Protein AF-0000000079028140 (afdb_homodimer)

Solvent-accessible surface area (backbone atoms only — not comparable to full-atom values): 18174 Å² total; per-residue (Å²): 121,86,80,76,70,78,74,80,32,56,46,72,37,70,46,43,33,43,86,66,47,82,39,59,42,49,81,50,64,65,22,35,33,40,40,28,38,33,39,80,65,40,94,58,27,65,63,41,54,56,33,44,45,53,53,40,72,74,32,41,89,65,40,36,48,50,45,34,29,33,31,39,85,51,88,56,21,30,79,61,51,45,65,54,48,49,49,48,44,38,67,75,64,59,50,83,59,56,58,30,32,68,42,43,65,55,75,93,70,28,37,68,67,40,60,57,55,35,16,40,62,81,58,69,59,62,55,73,75,88,52,62,43,29,37,33,37,24,34,42,79,32,36,49,58,35,62,43,44,43,72,52,57,53,67,37,45,47,54,57,51,29,59,70,61,72,53,137,123,84,79,77,70,78,74,81,33,57,45,70,38,71,45,41,33,45,86,64,46,82,39,59,42,48,80,50,64,65,22,36,35,39,39,28,39,34,39,79,66,40,94,59,28,63,62,41,55,54,34,45,43,52,52,43,70,72,32,41,90,65,40,36,48,49,45,34,29,34,32,40,85,53,87,56,22,31,78,63,52,43,67,54,47,50,49,49,43,39,68,75,65,59,51,84,58,57,58,31,32,70,44,42,62,54,74,93,70,27,36,69,66,40,60,57,56,36,17,38,60,80,59,72,42,74,60,73,75,84,50,61,42,29,37,33,37,26,35,43,82,32,38,50,56,34,60,42,45,44,72,52,58,52,65,36,44,46,54,58,51,29,58,70,62,71,52,136

Radius of gyration: 20.73 Å; Cα contacts (8 Å, |Δi|>4): 674; chains: 2; bounding box: 50×57×50 Å

Nearest PDB structures (foldseek):
  2p5q-assembly2_D  TM=9.890E-01  e=6.174E-31  Populus trichocarpa x Populus deltoides
  2wgr-assembly1_A  TM=9.677E-01  e=1.488E-23  Schistosoma mansoni
  2v1m-assembly1_A  TM=9.567E-01  e=3.491E-23  Schistosoma mansoni
  2vup-assembly1_A  TM=9.399E-01  e=3.981E-23  Trypanosoma brucei
  2p31-assembly2_B  TM=9.767E-01  e=3.687E-21  Homo sapiens

InterPro domains:
  IPR000889 Glutathione peroxidase [PF00255] (10-118)
  IPR000889 Glutathione peroxidase [PIRSF000303] (5-165)
  IPR000889 Glutathione peroxidase [PR01011] (28-45)
  IPR000889 Glutathione peroxidase [PR01011] (64-80)
  IPR000889 Glutathione peroxidase [PR01011] (129-138)
  IPR000889 Glutathione peroxidase [PS51355] (1-168)
  IPR000889 Glutathione peroxidase [PTHR11592] (6-165)
  IPR000889 Glutathione peroxidase [cd00340] (9-158)
  IPR013766 Thioredoxin domain [PS51352] (4-166)
  IPR029759 Glutathione peroxidase active site [PS00460] (30-45)
  IPR029760 Glutathione peroxidase conserved site [PS00763] (67-74)
  IPR036249 Thioredoxin-like superfamily [SSF52833] (9-165)

Secondary structure (DSSP, 8-state):
--------SGGG-EEEBTTS-EEEGGGGTTSEEEEEEE-SSSTTHHHHHHHHHHHHHHHGGGTEEEEEEE--TTTT---S-HHHHHHHHHHHH---SPBB-----SSTT--HHHHHHTTTTTT---PPP-STT-EEEE-TTS-EEEEE-TTS-GGGGHHHHHHHHT--/--------SGGG-EEEBTTS-EEEGGGGTTSEEEEEEE-SSSTTHHHHHHHHHHHHHHHGGGTEEEEEEE--TTTT---S-HHHHHHHHHHHH---SPBB-----SSTT--HHHHHHTTTTTT---PPP-STT-EEEE-TTS-EEEEE-TTS-GGGGHHHHHHHHT--

pLDDT: mean 95.39, std 9.55, range [25.64, 98.94]

Organism: Rubus argutus (NCBI:txid59490)

Sequence (336 aa):
MATTEAPKTIYDFTVKDAKGNDVDLSVYKGKVLLIVNVASKCGLTNSNYTELNQLYEKYKDQGFEILAFPCNQFGAQEPGSNEEIEEFVCTRFKSEFPIFDKIEVNGDNSAPLYKFLKLGKWGFFGDDIQWNFSKFLVDKDGKVADRYYPTTAALSLEHGIKTLLGVSMATTEAPKTIYDFTVKDAKGNDVDLSVYKGKVLLIVNVASKCGLTNSNYTELNQLYEKYKDQGFEILAFPCNQFGAQEPGSNEEIEEFVCTRFKSEFPIFDKIEVNGDNSAPLYKFLKLGKWGFFGDDIQWNFSKFLVDKDGKVADRYYPTTAALSLEHGIKTLLGVS

Foldseek 3Di:
DPPLPDDDFLQSDWFAFLVGDIDRCCVLAQAKEKEFAAFLQDPCHPQQLQQVQVLCVVCVVLRYAYEYEYECPAPNRHVDRSVVVVCSSCVVRVRDGTYGHHAHLDDPRHDPSSCQCCCAQVRNNSDGQDHGTWIFIAANRRGTPGTDHNPDGPNVCVVVNCVRSVHD/DPPLPPDPFLQSDWFAFLVGDIDRCCVLAQAKEKEFAAFLQDPCHPQQLQQVQVLCVVCVVLRYAYEYEYECPAPNRHVDRSVVVVCSSCVVRVRDGTYGGHAHLDDPRHDPSSCQCCCAQVRNNRDGQDHGTWIFIAANRRGTPGTDHNPDGPNVCVVVNCVRSVHD

Structure (mmCIF, N/CA/C/O backbone):
data_AF-0000000079028140-model_v1
#
loop_
_entity.id
_entity.type
_entity.pdbx_description
1 polymer 'Glutathione peroxidase'
#
loop_
_atom_site.group_PDB
_atom_site.id
_atom_site.type_symbol
_atom_site.label_atom_id
_atom_site.label_alt_id
_atom_site.label_comp_id
_atom_site.label_asym_id
_atom_site.label_entity_id
_atom_site.label_seq_id
_atom_site.pdbx_PDB_ins_code
_atom_site.Cartn_x
_atom_site.Cartn_y
_atom_site.Cartn_z
_atom_site.occupancy
_atom_site.B_iso_or_equiv
_atom_site.auth_seq_id
_atom_site.auth_comp_id
_atom_site.auth_asym_id
_atom_site.auth_atom_id
_atom_site.pdbx_PDB_model_num
ATOM 1 N N . MET A 1 1 ? 25.594 31.016 -7.02 1 31.83 1 MET A N 1
ATOM 2 C CA . MET 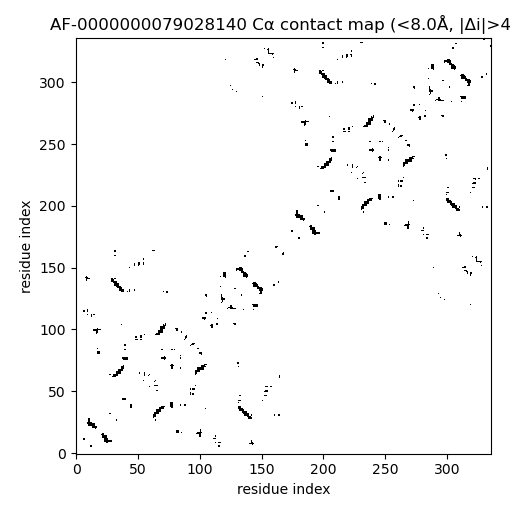A 1 1 ? 24.172 30.719 -7.184 1 31.83 1 MET A CA 1
ATOM 3 C C . MET A 1 1 ? 23.797 29.422 -6.48 1 31.83 1 MET A C 1
ATOM 5 O O . MET A 1 1 ? 24.516 28.422 -6.613 1 31.83 1 MET A O 1
ATOM 9 N N . ALA A 1 2 ? 23.266 29.375 -5.297 1 41.19 2 ALA A N 1
ATOM 10 C CA . ALA A 1 2 ? 23.469 28.234 -4.406 1 41.19 2 ALA A CA 1
ATOM 11 C C . ALA A 1 2 ? 23.172 26.922 -5.121 1 41.19 2 ALA A C 1
ATOM 13 O O . ALA A 1 2 ? 22.078 26.734 -5.676 1 41.19 2 ALA A O 1
ATOM 14 N N . THR A 1 3 ? 23.75 26.172 -5.793 1 44.22 3 THR A N 1
ATOM 15 C CA . THR A 1 3 ? 23.641 25.031 -6.715 1 44.22 3 THR A CA 1
ATOM 16 C C . THR A 1 3 ? 22.734 23.953 -6.137 1 44.22 3 THR A C 1
ATOM 18 O O . THR A 1 3 ? 23.125 23.234 -5.215 1 44.22 3 THR A O 1
ATOM 21 N N . THR A 1 4 ? 21.391 24.172 -5.715 1 50.34 4 THR A N 1
ATOM 22 C CA . THR A 1 4 ? 20.5 23.484 -4.797 1 50.34 4 THR A CA 1
ATOM 23 C C . THR A 1 4 ? 20.375 22.016 -5.18 1 50.34 4 THR A C 1
ATOM 25 O O . THR A 1 4 ? 19.891 21.688 -6.262 1 50.34 4 THR A O 1
ATOM 28 N N . GLU A 1 5 ? 21.312 21.219 -4.75 1 66.69 5 GLU A N 1
ATOM 29 C C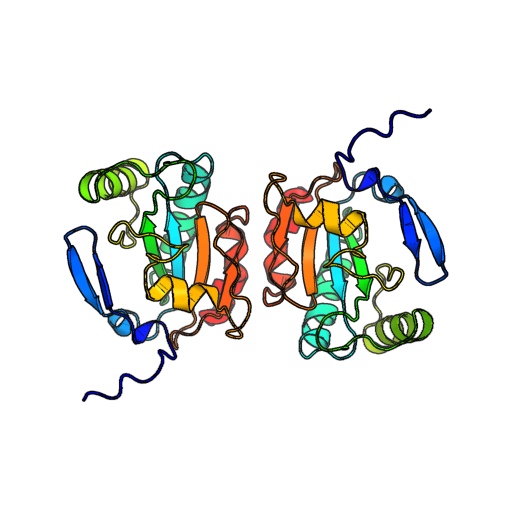A . GLU A 1 5 ? 21.359 19.781 -4.977 1 66.69 5 GLU A CA 1
ATOM 30 C C . GLU A 1 5 ? 19.984 19.141 -4.816 1 66.69 5 GLU A C 1
ATOM 32 O O . GLU A 1 5 ? 19.172 19.625 -4.023 1 66.69 5 GLU A O 1
ATOM 37 N N . ALA A 1 6 ? 19.562 18.266 -5.758 1 82.88 6 ALA A N 1
ATOM 38 C CA . ALA A 1 6 ? 18.297 17.531 -5.73 1 82.88 6 ALA A CA 1
ATOM 39 C C . ALA A 1 6 ? 18.078 16.875 -4.367 1 82.88 6 ALA A C 1
ATOM 41 O O . ALA A 1 6 ? 19.016 16.328 -3.775 1 82.88 6 ALA A O 1
ATOM 42 N N . PRO A 1 7 ? 16.969 17.234 -3.734 1 89.62 7 PRO A N 1
ATOM 43 C CA . PRO A 1 7 ? 16.688 16.609 -2.438 1 89.62 7 PRO A CA 1
ATOM 44 C C . PRO A 1 7 ? 16.953 15.109 -2.422 1 89.62 7 PRO A C 1
ATOM 46 O O . PRO A 1 7 ? 16.688 14.422 -3.414 1 89.62 7 PRO A O 1
ATOM 49 N N . LYS A 1 8 ? 17.641 14.664 -1.36 1 93.06 8 LYS A N 1
ATOM 50 C CA . LYS A 1 8 ? 17.938 13.242 -1.229 1 93.06 8 LYS A CA 1
ATOM 51 C C . LYS A 1 8 ? 17.094 12.594 -0.137 1 93.06 8 LYS A C 1
ATOM 53 O O . LYS A 1 8 ? 16.891 11.383 -0.139 1 93.06 8 LYS A O 1
ATOM 58 N N . THR A 1 9 ? 16.703 13.398 0.802 1 97.62 9 THR A N 1
ATOM 59 C CA . THR A 1 9 ? 15.867 12.93 1.905 1 97.62 9 THR A CA 1
ATOM 60 C C . THR A 1 9 ? 14.781 13.953 2.242 1 97.62 9 THR A C 1
ATOM 62 O O . THR A 1 9 ? 14.828 15.094 1.766 1 97.62 9 THR A O 1
ATOM 65 N N . ILE A 1 10 ? 13.82 13.586 3.086 1 98.25 10 ILE A N 1
ATOM 66 C CA . ILE A 1 10 ? 12.766 14.523 3.477 1 98.25 10 ILE A CA 1
ATOM 67 C C . ILE A 1 10 ? 13.367 15.648 4.316 1 98.25 10 ILE A C 1
ATOM 69 O O . ILE A 1 10 ? 12.75 16.703 4.469 1 98.25 10 ILE A O 1
ATOM 73 N N . TYR A 1 11 ? 14.555 15.469 4.82 1 98.19 11 TYR A N 1
ATOM 74 C CA . TYR A 1 11 ? 15.172 16.469 5.691 1 98.19 11 TYR A CA 1
ATOM 75 C C . TYR A 1 11 ? 15.672 17.656 4.883 1 98.19 11 TYR A C 1
ATOM 77 O O . TYR A 1 11 ? 16.047 18.688 5.453 1 98.19 11 TYR A O 1
ATOM 85 N N . ASP A 1 12 ? 15.656 17.547 3.611 1 98.12 12 ASP A N 1
ATOM 86 C CA . ASP A 1 12 ? 16.062 18.625 2.723 1 98.12 12 ASP A CA 1
ATOM 87 C C . ASP A 1 12 ? 14.906 19.594 2.484 1 98.12 12 ASP A C 1
ATOM 89 O O . ASP A 1 12 ? 15.055 20.578 1.752 1 98.12 12 ASP A O 1
ATOM 93 N N . PHE A 1 13 ? 13.773 19.375 3.166 1 98.69 13 PHE A N 1
ATOM 94 C CA . PHE A 1 13 ? 12.594 20.188 2.887 1 98.69 13 PHE A CA 1
ATOM 95 C C . PHE A 1 13 ? 12.203 21.016 4.102 1 98.69 13 PHE A C 1
ATOM 97 O O . PHE A 1 13 ? 12.406 20.594 5.242 1 98.69 13 PHE A O 1
ATOM 104 N N . THR A 1 14 ? 11.734 22.172 3.811 1 98.62 14 THR A N 1
ATOM 105 C CA . THR A 1 14 ? 11.031 23.016 4.766 1 98.62 14 THR A CA 1
ATOM 106 C C . THR A 1 14 ? 9.555 23.125 4.418 1 98.62 14 THR A C 1
ATOM 108 O O . THR A 1 14 ? 9.195 23.297 3.252 1 98.62 14 THR A O 1
ATOM 111 N N . VAL A 1 15 ? 8.703 22.922 5.457 1 98.75 15 VAL A N 1
ATOM 112 C CA . VAL A 1 15 ? 7.258 23.016 5.27 1 98.75 15 VAL A CA 1
ATOM 113 C C . VAL A 1 15 ? 6.684 24.078 6.207 1 98.75 15 VAL A C 1
ATOM 115 O O . VAL A 1 15 ? 7.41 24.656 7.012 1 98.75 15 VAL A O 1
ATOM 118 N N . LYS A 1 16 ? 5.441 24.406 6.008 1 98.75 16 LYS A N 1
ATOM 119 C CA . LYS A 1 16 ? 4.77 25.344 6.906 1 98.75 16 LYS A CA 1
ATOM 120 C C . LYS A 1 16 ? 3.863 24.609 7.891 1 98.75 16 LYS A C 1
ATOM 122 O O . LYS A 1 16 ? 3.168 23.656 7.516 1 98.75 16 LYS A O 1
ATOM 127 N N . ASP A 1 17 ? 3.934 25 9.148 1 98.12 17 ASP A N 1
ATOM 128 C CA . ASP A 1 17 ? 2.953 24.469 10.094 1 98.12 17 ASP A CA 1
ATOM 129 C C . ASP A 1 17 ? 1.593 25.141 9.906 1 98.12 17 ASP A C 1
ATOM 131 O O . ASP A 1 17 ? 1.411 25.938 8.984 1 98.12 17 ASP A O 1
ATOM 135 N N . ALA A 1 18 ? 0.613 24.766 10.727 1 96.88 18 ALA A N 1
ATOM 136 C CA . ALA A 1 18 ? -0.761 25.234 10.562 1 96.88 18 ALA A CA 1
ATOM 137 C C . ALA A 1 18 ? -0.859 26.734 10.805 1 96.88 18 ALA A C 1
ATOM 139 O O . ALA A 1 18 ? -1.854 27.375 10.438 1 96.88 18 ALA A O 1
ATOM 140 N N . LYS A 1 19 ? 0.108 27.328 11.414 1 96.81 19 LYS A N 1
ATOM 141 C CA . LYS A 1 19 ? 0.111 28.766 11.703 1 96.81 19 LYS A CA 1
ATOM 142 C C . LYS A 1 19 ? 0.904 29.531 10.656 1 96.81 19 LYS A C 1
ATOM 144 O O . LYS A 1 19 ? 1.039 30.766 10.742 1 96.81 19 LYS A O 1
ATOM 149 N N . GLY A 1 20 ? 1.524 28.828 9.727 1 97.25 20 GLY A N 1
ATOM 150 C CA . GLY A 1 20 ? 2.248 29.469 8.641 1 97.25 20 GLY A CA 1
ATOM 151 C C . GLY A 1 20 ? 3.73 29.625 8.922 1 97.25 20 GLY A C 1
ATOM 152 O O . GLY A 1 20 ? 4.457 30.234 8.133 1 97.25 20 GLY A O 1
ATOM 153 N N . ASN A 1 21 ? 4.188 29.062 10.031 1 98.25 21 ASN A N 1
ATOM 154 C CA . ASN A 1 21 ? 5.609 29.125 10.344 1 98.25 21 ASN A CA 1
ATOM 155 C C . ASN A 1 21 ? 6.398 28.047 9.594 1 98.25 21 ASN A C 1
ATOM 157 O O . ASN A 1 21 ? 5.906 26.938 9.391 1 98.25 21 ASN A O 1
ATOM 161 N N . ASP A 1 22 ? 7.656 28.391 9.227 1 98.62 22 ASP A N 1
ATOM 162 C CA . ASP A 1 22 ? 8.539 27.422 8.586 1 98.62 22 ASP A CA 1
ATOM 163 C C . ASP A 1 22 ? 8.984 26.344 9.57 1 98.62 22 ASP A C 1
ATOM 165 O O . ASP A 1 22 ? 9.32 26.641 10.719 1 98.62 22 ASP A O 1
ATOM 169 N N . VAL A 1 23 ? 8.852 25.172 9.18 1 98.62 23 VAL A N 1
ATOM 170 C CA . VAL A 1 23 ? 9.367 24.031 9.922 1 98.62 23 VAL A CA 1
ATOM 171 C C . VAL A 1 23 ? 10.352 23.25 9.055 1 98.62 23 VAL A C 1
ATOM 173 O O . VAL A 1 23 ? 9.969 22.672 8.031 1 98.62 23 VAL A O 1
ATOM 176 N N . ASP A 1 24 ? 11.617 23.281 9.422 1 98.69 24 ASP A N 1
ATOM 177 C CA . ASP A 1 24 ? 12.617 22.422 8.797 1 98.69 24 ASP A CA 1
ATOM 178 C C . ASP A 1 24 ? 12.422 20.969 9.188 1 98.69 24 ASP A C 1
ATOM 180 O O . ASP A 1 24 ? 12.477 20.625 10.375 1 98.69 24 ASP A O 1
ATOM 184 N N . LEU A 1 25 ? 12.281 20.078 8.219 1 98.75 25 LEU A N 1
ATOM 185 C CA . LEU A 1 25 ? 11.961 18.688 8.547 1 98.75 25 LEU A CA 1
ATOM 186 C C . LEU A 1 25 ? 13.164 17.984 9.156 1 98.75 25 LEU A C 1
ATOM 188 O O . LEU A 1 25 ? 13.023 16.891 9.719 1 98.75 25 LEU A O 1
ATOM 192 N N . SER A 1 26 ? 14.32 18.594 9.102 1 98.44 26 SER A N 1
ATOM 193 C CA . SER A 1 26 ? 15.5 18.016 9.734 1 98.44 26 SER A CA 1
ATOM 194 C C . SER A 1 26 ? 15.32 17.922 11.25 1 98.44 26 SER A C 1
ATOM 196 O O . SER A 1 26 ? 16.062 17.203 11.922 1 98.44 26 SER A O 1
ATOM 198 N N . VAL A 1 27 ? 14.352 18.625 11.812 1 98.56 27 VAL A N 1
ATOM 199 C CA . VAL A 1 27 ? 14.078 18.547 13.242 1 98.56 27 VAL A CA 1
ATOM 200 C C . VAL A 1 27 ? 13.633 17.141 13.609 1 98.56 27 VAL A C 1
ATOM 202 O O . VAL A 1 27 ? 13.625 16.766 14.789 1 98.56 27 VAL A O 1
ATOM 205 N N . TYR A 1 28 ? 13.227 16.344 12.609 1 98.62 28 TYR A N 1
ATOM 206 C CA . TYR A 1 28 ? 12.719 15 12.859 1 98.62 28 TYR A CA 1
ATOM 207 C C . TYR A 1 28 ? 13.789 13.953 12.578 1 98.62 28 TYR A C 1
ATOM 209 O O . TYR A 1 28 ? 13.508 12.75 12.562 1 98.62 28 TYR A O 1
ATOM 217 N N . LYS A 1 29 ? 15.023 14.422 12.266 1 98.44 29 LYS A N 1
ATOM 218 C CA . LYS A 1 29 ? 16.109 13.484 11.984 1 98.44 29 LYS A CA 1
ATOM 219 C C . LYS A 1 29 ? 16.219 12.43 13.078 1 98.44 29 LYS A C 1
ATOM 221 O O . LYS A 1 29 ? 16.141 12.75 14.266 1 98.44 29 LYS A O 1
ATOM 226 N N . GLY A 1 30 ? 16.391 11.148 12.68 1 98.5 30 GLY A N 1
ATOM 227 C CA . GLY A 1 30 ? 16.516 10.047 13.617 1 98.5 30 GLY A CA 1
ATOM 228 C C . GLY A 1 30 ? 15.195 9.391 13.969 1 98.5 30 GLY A C 1
ATOM 229 O O . GLY A 1 30 ? 15.164 8.352 14.633 1 98.5 30 GLY A O 1
ATOM 230 N N . LYS A 1 31 ? 14.125 9.93 13.531 1 98.81 31 LYS A N 1
ATOM 231 C CA . LYS A 1 31 ? 12.805 9.352 13.797 1 98.81 31 LYS A CA 1
ATO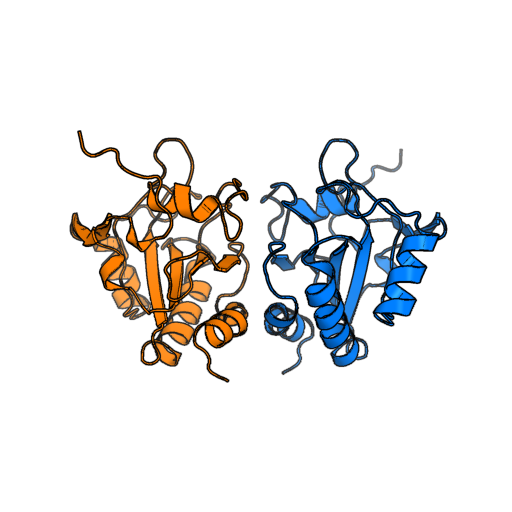M 232 C C . LYS A 1 31 ? 12.281 8.602 12.578 1 98.81 31 LYS A C 1
ATOM 234 O O . LYS A 1 31 ? 12.68 8.883 11.453 1 98.81 31 LYS A O 1
ATOM 239 N N . VAL A 1 32 ? 11.453 7.59 12.867 1 98.94 32 VAL A N 1
ATOM 240 C CA . VAL A 1 32 ? 10.594 7.008 11.836 1 98.94 32 VAL A CA 1
ATOM 241 C C . VAL A 1 32 ? 9.344 7.867 11.656 1 98.94 32 VAL A C 1
ATOM 243 O O . VAL A 1 32 ? 8.68 8.219 12.633 1 98.94 32 VAL A O 1
ATOM 246 N N . LEU A 1 33 ? 9.062 8.258 10.383 1 98.94 33 LEU A N 1
ATOM 247 C CA . LEU A 1 33 ? 7.965 9.188 10.141 1 98.94 33 LEU A CA 1
ATOM 248 C C . LEU A 1 33 ? 6.883 8.539 9.281 1 98.94 33 LEU A C 1
ATOM 250 O O . LEU A 1 33 ? 7.191 7.801 8.344 1 98.94 33 LEU A O 1
ATOM 254 N N . LEU A 1 34 ? 5.684 8.719 9.695 1 98.94 34 LEU A N 1
ATOM 255 C CA . LEU A 1 34 ? 4.539 8.477 8.82 1 98.94 34 LEU A CA 1
ATOM 256 C C . LEU A 1 34 ? 3.955 9.797 8.32 1 98.94 34 LEU A C 1
ATOM 258 O O . LEU A 1 34 ? 3.479 10.609 9.117 1 98.94 34 LEU A O 1
ATOM 262 N N . ILE A 1 35 ? 4.039 10.031 7.016 1 98.94 35 ILE A N 1
ATOM 263 C CA . ILE A 1 35 ? 3.537 11.258 6.402 1 98.94 35 ILE A CA 1
ATOM 264 C C . ILE A 1 35 ? 2.23 10.969 5.664 1 98.94 35 ILE A C 1
ATOM 266 O O . ILE A 1 35 ? 2.172 10.07 4.824 1 98.94 35 ILE A O 1
ATOM 270 N N . VAL A 1 36 ? 1.228 11.719 6.012 1 98.94 36 VAL A N 1
ATOM 271 C CA . VAL A 1 36 ? -0.118 11.367 5.562 1 98.94 36 VAL A CA 1
ATOM 272 C C . VAL A 1 36 ? -0.847 12.633 5.098 1 98.94 36 VAL A C 1
ATOM 274 O O . VAL A 1 36 ? -0.833 13.656 5.789 1 98.94 36 VAL A O 1
ATOM 277 N N . ASN A 1 37 ? -1.436 12.609 3.883 1 98.94 37 ASN A N 1
ATOM 278 C CA . ASN A 1 37 ? -2.393 13.648 3.529 1 98.94 37 ASN A CA 1
ATOM 279 C C . ASN A 1 37 ? -3.77 13.375 4.125 1 98.94 37 ASN A C 1
ATOM 281 O O . ASN A 1 37 ? -4.312 12.281 3.959 1 98.94 37 ASN A O 1
ATOM 285 N N . VAL A 1 38 ? -4.344 14.359 4.809 1 98.81 38 VAL A N 1
ATOM 286 C CA . VAL A 1 38 ? -5.531 14.094 5.617 1 98.81 38 VAL A CA 1
ATOM 287 C C . VAL A 1 38 ? -6.68 14.984 5.152 1 98.81 38 VAL A C 1
ATOM 289 O O . VAL A 1 38 ? -6.469 15.945 4.41 1 98.81 38 VAL A O 1
ATOM 292 N N . ALA A 1 39 ? -7.836 14.594 5.582 1 98.69 39 ALA A N 1
ATOM 293 C CA . ALA A 1 39 ? -9.07 15.328 5.328 1 98.69 39 ALA A CA 1
ATOM 294 C C . ALA A 1 39 ? -10.078 15.109 6.457 1 98.69 39 ALA A C 1
ATOM 296 O O . ALA A 1 39 ? -10.141 14.031 7.043 1 98.69 39 ALA A O 1
ATOM 297 N N . SER A 1 40 ? -10.945 16.125 6.703 1 97.88 40 SER A N 1
ATOM 298 C CA . SER A 1 40 ? -11.836 16.125 7.859 1 97.88 40 SER A CA 1
ATOM 299 C C . SER A 1 40 ? -13.211 15.578 7.5 1 97.88 40 SER A C 1
ATOM 301 O O . SER A 1 40 ? -13.961 15.141 8.375 1 97.88 40 SER A O 1
ATOM 303 N N . LYS A 1 41 ? -13.594 15.562 6.188 1 97.5 41 LYS A N 1
ATOM 304 C CA . LYS A 1 41 ? -14.945 15.195 5.785 1 97.5 41 LYS A CA 1
ATOM 305 C C . LYS A 1 41 ? -14.938 13.977 4.859 1 97.5 41 LYS A C 1
ATOM 307 O O . LYS A 1 41 ? -15.773 13.867 3.961 1 97.5 41 LYS A O 1
ATOM 312 N N . CYS A 1 42 ? -14 13.219 5.02 1 96.88 42 CYS A N 1
ATOM 313 C CA . CYS A 1 42 ? -13.836 12 4.238 1 96.88 42 CYS A CA 1
ATOM 314 C C . CYS A 1 42 ? -14.406 10.797 4.984 1 96.88 42 CYS A C 1
ATOM 316 O O . CYS A 1 42 ? -14.336 10.734 6.211 1 96.88 42 CYS A O 1
ATOM 318 N N . GLY A 1 43 ? -15 9.844 4.25 1 96.25 43 GLY A N 1
ATOM 319 C CA . GLY A 1 43 ? -15.469 8.609 4.855 1 96.25 43 GLY A CA 1
ATOM 320 C C . GLY A 1 43 ? -14.375 7.844 5.574 1 96.25 43 GLY A C 1
ATOM 321 O O . GLY A 1 43 ? -14.656 7.051 6.477 1 96.25 43 GLY A O 1
ATOM 322 N N . LEU A 1 44 ? -13.109 8.078 5.281 1 97.38 44 LEU A N 1
ATOM 323 C CA . LEU A 1 44 ? -11.961 7.398 5.871 1 97.38 44 LEU A CA 1
ATOM 324 C C . LEU A 1 44 ? -11.461 8.141 7.105 1 97.38 44 LEU A C 1
ATOM 326 O O . LEU A 1 44 ? -10.57 7.664 7.809 1 97.38 44 LEU A O 1
ATOM 330 N N . THR A 1 45 ? -11.977 9.273 7.379 1 98.25 45 THR A N 1
ATOM 331 C CA . THR A 1 45 ? -11.438 10.172 8.398 1 98.25 45 THR A CA 1
ATOM 332 C C . THR A 1 45 ? -11.461 9.5 9.773 1 98.25 45 THR A C 1
ATOM 334 O O . THR A 1 45 ? -10.422 9.398 10.43 1 98.25 45 THR A O 1
ATOM 337 N N . ASN A 1 46 ? -12.602 8.992 10.141 1 97.88 46 ASN A N 1
ATOM 338 C CA . ASN A 1 46 ? -12.742 8.469 11.5 1 97.88 46 ASN A CA 1
ATOM 339 C C . ASN A 1 46 ? -11.82 7.277 11.742 1 97.88 46 ASN A C 1
ATOM 341 O O . ASN A 1 46 ? -11.078 7.254 12.727 1 97.88 46 ASN A O 1
ATOM 345 N N . SER A 1 47 ? -11.852 6.348 10.844 1 97.56 47 SER A N 1
ATOM 346 C CA . SER A 1 47 ? -11.039 5.152 11.047 1 97.56 47 SER A CA 1
ATOM 347 C C . SER A 1 47 ? -9.547 5.48 11 1 97.56 47 SER A C 1
ATOM 349 O O . SER A 1 47 ? -8.773 4.984 11.82 1 97.56 47 SER A O 1
ATOM 351 N N . ASN A 1 48 ? -9.148 6.316 10.117 1 98.25 48 ASN A N 1
ATOM 352 C CA . ASN A 1 48 ? -7.73 6.641 9.984 1 98.25 48 ASN A CA 1
ATOM 353 C C . ASN A 1 48 ? -7.215 7.414 11.195 1 98.25 48 ASN A C 1
ATOM 355 O O . ASN A 1 48 ? -6.223 7.023 11.812 1 98.25 48 ASN A O 1
ATOM 359 N N . TYR A 1 49 ? -7.906 8.484 11.594 1 98.44 49 TYR A N 1
ATOM 360 C CA . TYR A 1 49 ? -7.414 9.234 12.742 1 98.44 49 TYR A CA 1
ATOM 361 C C . TYR A 1 49 ? -7.398 8.367 13.992 1 98.44 49 TYR A C 1
ATOM 363 O O . TYR A 1 49 ? -6.477 8.461 14.812 1 98.44 49 TYR A O 1
ATOM 371 N N . THR A 1 50 ? -8.414 7.535 14.188 1 98.31 50 THR A N 1
ATOM 372 C CA . THR A 1 50 ? -8.453 6.645 15.344 1 98.31 50 THR A CA 1
ATOM 373 C C . THR A 1 50 ? -7.23 5.73 15.359 1 98.31 50 THR A C 1
ATOM 375 O O . THR A 1 50 ? -6.527 5.645 16.375 1 98.31 50 THR A O 1
ATOM 378 N N . GLU A 1 51 ? -6.941 5.129 14.273 1 98.25 51 GLU A N 1
ATOM 379 C CA . GLU A 1 51 ? -5.848 4.164 14.195 1 98.25 51 GLU A CA 1
ATOM 380 C C . GLU A 1 51 ? -4.496 4.867 14.195 1 98.25 51 GLU A C 1
ATOM 382 O O . GLU A 1 51 ? -3.525 4.359 14.766 1 98.25 51 GLU A O 1
ATOM 387 N N . LEU A 1 52 ? -4.383 6.012 13.531 1 98.62 52 LEU A N 1
ATOM 388 C CA . LEU A 1 52 ? -3.158 6.805 13.586 1 98.62 52 LEU A CA 1
ATOM 389 C C . LEU A 1 52 ? -2.816 7.188 15.016 1 98.62 52 LEU A C 1
ATOM 391 O O . LEU A 1 52 ? -1.655 7.109 15.43 1 98.62 52 LEU A O 1
ATOM 395 N N . ASN A 1 53 ? -3.834 7.59 15.734 1 98.5 53 ASN A N 1
ATOM 396 C CA . ASN A 1 53 ? -3.623 7.941 17.141 1 98.5 53 ASN A CA 1
ATOM 397 C C . ASN A 1 53 ? -3.152 6.742 17.953 1 98.5 53 ASN A C 1
ATOM 399 O O . ASN A 1 53 ? -2.293 6.879 18.828 1 98.5 53 ASN A O 1
ATOM 403 N N . GLN A 1 54 ? -3.709 5.582 17.672 1 98.25 54 GLN A N 1
ATOM 404 C CA . GLN A 1 54 ? -3.273 4.375 18.375 1 98.25 54 GLN A CA 1
ATOM 405 C C . GLN A 1 54 ? -1.8 4.086 18.109 1 98.25 54 GLN A C 1
ATOM 407 O O . GLN A 1 54 ? -1.037 3.809 19.031 1 98.25 54 GLN A O 1
ATOM 412 N N . LEU A 1 55 ? -1.409 4.156 16.859 1 98.38 55 LEU A N 1
ATOM 413 C CA . LEU A 1 55 ? -0.012 3.939 16.5 1 98.38 55 LEU A CA 1
ATOM 414 C C . LEU A 1 55 ? 0.888 4.973 17.172 1 98.38 55 LEU A C 1
ATOM 416 O O . LEU A 1 55 ? 1.943 4.629 17.703 1 98.38 55 LEU A O 1
ATOM 420 N N . TYR A 1 56 ? 0.446 6.219 17.094 1 98.5 56 TYR A N 1
ATOM 421 C CA . TYR A 1 56 ? 1.235 7.305 17.656 1 98.5 56 TYR A CA 1
ATOM 422 C C . TYR A 1 56 ? 1.44 7.105 19.156 1 98.5 56 TYR A C 1
ATOM 424 O O . TYR A 1 56 ? 2.562 7.215 19.656 1 98.5 56 TYR A O 1
ATOM 432 N N . GLU A 1 57 ? 0.393 6.836 19.891 1 97.88 57 GLU A N 1
ATOM 433 C CA . GLU A 1 57 ? 0.473 6.625 21.328 1 97.88 57 GLU A CA 1
ATOM 434 C C . GLU A 1 57 ? 1.41 5.469 21.656 1 97.88 57 GLU A C 1
ATOM 436 O O . GLU A 1 57 ? 2.162 5.535 22.641 1 97.88 57 GLU A O 1
ATOM 441 N N . LYS A 1 58 ? 1.36 4.531 20.859 1 97.75 58 LYS A N 1
ATOM 442 C CA . LYS A 1 58 ? 2.135 3.324 21.125 1 97.75 58 LYS A CA 1
ATOM 443 C C . LYS A 1 58 ? 3.619 3.553 20.859 1 97.75 58 LYS A C 1
ATOM 445 O O . LYS A 1 58 ? 4.473 2.998 21.562 1 97.75 58 LYS A O 1
ATOM 450 N N . TYR A 1 59 ? 3.961 4.441 19.875 1 98.38 59 TYR A N 1
ATOM 451 C CA . TYR A 1 59 ? 5.34 4.398 19.406 1 98.38 59 TYR A CA 1
ATOM 452 C C . TYR A 1 59 ? 5.98 5.777 19.469 1 98.38 59 TYR A C 1
ATOM 454 O O . TYR A 1 59 ? 7.168 5.934 19.188 1 98.38 59 TYR A O 1
ATOM 462 N N . LYS A 1 60 ? 5.215 6.812 19.859 1 97.94 60 LYS A N 1
ATOM 463 C CA . LYS A 1 60 ? 5.738 8.172 19.859 1 97.94 60 LYS A CA 1
ATOM 464 C C . LYS A 1 60 ? 7 8.281 20.719 1 97.94 60 LYS A C 1
ATOM 466 O O . LYS A 1 60 ? 7.93 9.016 20.375 1 97.94 60 LYS A O 1
ATOM 471 N N . ASP A 1 61 ? 7.098 7.52 21.781 1 98.12 61 ASP A N 1
ATOM 472 C CA . ASP A 1 61 ? 8.227 7.617 22.703 1 98.12 61 ASP A CA 1
ATOM 473 C C . ASP A 1 61 ? 9.383 6.727 22.234 1 98.12 61 ASP A C 1
ATOM 475 O O . ASP A 1 61 ? 10.438 6.695 22.875 1 98.12 61 ASP A O 1
ATOM 479 N N . GLN A 1 62 ? 9.234 6.07 21.141 1 98.19 62 GLN A N 1
ATOM 480 C CA . GLN A 1 62 ? 10.258 5.176 20.625 1 98.19 62 GLN A CA 1
ATOM 481 C C . GLN A 1 62 ? 10.859 5.727 19.328 1 98.19 62 GLN A C 1
ATOM 483 O O . GLN A 1 62 ? 11.5 4.992 18.578 1 98.19 62 GLN A O 1
ATOM 488 N N . GLY A 1 63 ? 10.625 6.961 19.031 1 98.38 63 GLY A N 1
ATOM 489 C CA . GLY A 1 63 ? 11.227 7.586 17.875 1 98.38 63 GLY A CA 1
ATOM 490 C C . GLY A 1 63 ? 10.305 7.594 16.656 1 98.38 63 GLY A C 1
ATOM 491 O O . GLY A 1 63 ? 10.773 7.598 15.523 1 98.38 63 GLY A O 1
ATOM 492 N N . PHE A 1 64 ? 9.023 7.527 16.922 1 98.81 64 PHE A N 1
ATOM 493 C CA . PHE A 1 64 ? 8.023 7.551 15.859 1 98.81 64 PHE A CA 1
ATOM 494 C C . PHE A 1 64 ? 7.258 8.867 15.867 1 98.81 64 PHE A C 1
ATOM 496 O O . PHE A 1 64 ? 6.906 9.383 16.938 1 98.81 64 PHE A O 1
ATOM 503 N N . GLU A 1 65 ? 7.062 9.477 14.688 1 98.88 65 GLU A N 1
ATOM 504 C CA . GLU A 1 65 ? 6.27 10.688 14.539 1 98.88 65 GLU A CA 1
ATOM 505 C C . GLU A 1 65 ? 5.34 10.602 13.336 1 98.88 65 GLU A C 1
ATOM 507 O O . GLU A 1 65 ? 5.641 9.914 12.359 1 98.88 65 GLU A O 1
ATOM 512 N N . ILE A 1 66 ? 4.195 11.18 13.43 1 98.88 66 ILE A N 1
ATOM 513 C CA . ILE A 1 66 ? 3.256 11.312 12.32 1 98.88 66 ILE A CA 1
ATOM 514 C C . ILE A 1 66 ? 3.178 12.773 11.883 1 98.88 66 ILE A C 1
ATOM 516 O O . ILE A 1 66 ? 3.098 13.672 12.719 1 98.88 66 ILE A O 1
ATOM 520 N N . LEU A 1 67 ? 3.332 13.031 10.625 1 98.88 67 LEU A N 1
ATOM 521 C CA . LEU A 1 67 ? 3.162 14.352 10.023 1 98.88 67 LEU A CA 1
ATOM 522 C C . LEU A 1 67 ? 1.943 14.383 9.109 1 98.88 67 LEU A C 1
ATOM 524 O O . LEU A 1 67 ? 1.938 13.742 8.055 1 98.88 67 LEU A O 1
ATOM 528 N N . ALA A 1 68 ? 0.967 15.117 9.555 1 98.81 68 ALA A N 1
ATOM 529 C CA . ALA A 1 68 ? -0.289 15.172 8.812 1 98.81 68 ALA A CA 1
ATOM 530 C C . ALA A 1 68 ? -0.392 16.453 7.988 1 98.81 68 ALA A C 1
ATOM 532 O O . ALA A 1 68 ? -0.194 17.547 8.516 1 98.81 68 ALA A O 1
ATOM 533 N N . PHE A 1 69 ? -0.692 16.281 6.738 1 98.94 69 PHE A N 1
ATOM 534 C CA . PHE A 1 69 ? -0.839 17.406 5.824 1 98.94 69 PHE A CA 1
ATOM 535 C C . PHE A 1 69 ? -2.254 17.469 5.262 1 98.94 69 PHE A C 1
ATOM 537 O O . PHE A 1 69 ? -2.611 16.688 4.387 1 98.94 69 PHE A O 1
ATOM 544 N N . PRO A 1 70 ? -3.047 18.406 5.734 1 98.88 70 PRO A N 1
ATOM 545 C CA . PRO A 1 70 ? -4.375 18.547 5.141 1 98.88 70 PRO A CA 1
ATOM 546 C C . PRO A 1 70 ? -4.324 18.828 3.639 1 98.88 70 PRO A C 1
ATOM 548 O O . PRO A 1 70 ? -3.422 19.516 3.164 1 98.88 70 PRO A O 1
ATOM 551 N N . CYS A 1 71 ? -5.242 18.281 2.926 1 98.88 71 CYS A N 1
ATOM 552 C CA . CYS A 1 71 ? -5.348 18.438 1.479 1 98.88 71 CYS A CA 1
ATOM 553 C C . CYS A 1 71 ? -6.805 18.453 1.037 1 98.88 71 CYS A C 1
ATOM 555 O O . CYS A 1 71 ? -7.594 17.609 1.457 1 98.88 71 CYS A O 1
ATOM 557 N N . ASN A 1 72 ? -7.148 19.375 0.154 1 98.75 72 ASN A N 1
ATOM 558 C CA . ASN A 1 72 ? -8.539 19.531 -0.247 1 98.75 72 ASN A CA 1
ATOM 559 C C . ASN A 1 72 ? -8.766 19.062 -1.682 1 98.75 72 ASN A C 1
ATOM 561 O O . ASN A 1 72 ? -9.812 19.344 -2.275 1 98.75 72 ASN A O 1
ATOM 565 N N . GLN A 1 73 ? -7.871 18.344 -2.25 1 98.44 73 GLN A N 1
ATOM 566 C CA . GLN A 1 73 ? -7.91 18 -3.672 1 98.44 73 GLN A CA 1
ATOM 567 C C . GLN A 1 73 ? -8.875 16.859 -3.938 1 98.44 73 GLN A C 1
ATOM 569 O O . GLN A 1 73 ? -9.234 16.594 -5.086 1 98.44 73 GLN A O 1
ATOM 574 N N . PHE A 1 74 ? -9.242 16.141 -2.924 1 98 74 PHE A N 1
ATOM 575 C CA . PHE A 1 74 ? -10.031 14.922 -3.119 1 98 74 PHE A CA 1
ATOM 576 C C . PHE A 1 74 ? -11.445 15.117 -2.59 1 98 74 PHE A C 1
ATOM 578 O O . PHE A 1 74 ? -11.672 15.07 -1.38 1 98 74 PHE A O 1
ATOM 585 N N . GLY A 1 75 ? -12.352 15.336 -3.5 1 97.12 75 GLY A N 1
ATOM 586 C CA . GLY A 1 75 ? -13.758 15.508 -3.17 1 97.12 75 GLY A CA 1
ATOM 587 C C . GLY A 1 75 ? -14.031 16.75 -2.357 1 97.12 75 GLY A C 1
ATOM 588 O O . GLY A 1 75 ? -15.086 16.875 -1.726 1 97.12 75 GLY A O 1
ATOM 589 N N . ALA A 1 76 ? -13.016 17.688 -2.258 1 98.19 76 ALA A N 1
ATOM 590 C CA . ALA A 1 76 ? -13.125 18.891 -1.44 1 98.19 76 ALA A CA 1
ATOM 591 C C . ALA A 1 76 ? -13.484 18.547 0.002 1 98.19 76 ALA A C 1
ATOM 593 O O . ALA A 1 76 ? -14.352 19.188 0.603 1 98.19 76 ALA A O 1
ATOM 594 N N . GLN A 1 77 ? -12.844 17.547 0.465 1 98.38 77 GLN A N 1
ATOM 595 C CA . GLN A 1 77 ? -13.234 17 1.761 1 98.38 77 GLN A CA 1
ATOM 596 C C . GLN A 1 77 ? -12.414 17.625 2.889 1 98.38 77 GLN A C 1
ATOM 598 O O . GLN A 1 77 ? -12.438 17.141 4.02 1 98.38 77 GLN A O 1
ATOM 603 N N . GLU A 1 78 ? -11.664 18.609 2.611 1 98.62 78 GLU A N 1
ATOM 604 C CA . GLU A 1 78 ? -10.945 19.406 3.59 1 98.62 78 GLU A CA 1
ATOM 605 C C . GLU A 1 78 ? -11.094 20.906 3.293 1 98.62 78 GLU A C 1
ATOM 607 O O . GLU A 1 78 ? -10.102 21.609 3.121 1 98.62 78 GLU A O 1
ATOM 612 N N . PRO A 1 79 ? -12.305 21.391 3.385 1 98.06 79 PRO A N 1
ATOM 613 C CA . PRO A 1 79 ? -12.57 22.766 2.951 1 98.06 79 PRO A CA 1
ATOM 614 C C . PRO A 1 79 ? -12.172 23.797 3.996 1 98.06 79 PRO A C 1
ATOM 616 O O . PRO A 1 79 ? -12.078 25 3.686 1 98.06 79 PRO A O 1
ATOM 619 N N . GLY A 1 80 ? -11.961 23.422 5.305 1 97.62 80 GLY A N 1
ATOM 620 C CA . GLY A 1 80 ? -11.734 24.344 6.398 1 97.62 80 GLY A CA 1
ATOM 621 C C . GLY A 1 80 ? -10.375 25.016 6.336 1 97.62 80 GLY A C 1
ATOM 622 O O . GLY A 1 80 ? -9.492 24.578 5.594 1 97.62 80 GLY A O 1
ATOM 623 N N . SER A 1 81 ? -10.281 26.109 7.117 1 97.94 81 SER A N 1
ATOM 624 C CA . SER A 1 81 ? -8.984 26.75 7.328 1 97.94 81 SER A CA 1
ATOM 625 C C . SER A 1 81 ? -8.07 25.875 8.188 1 97.94 81 SER A C 1
ATOM 627 O O . SER A 1 81 ? -8.531 24.922 8.812 1 97.94 81 SER A O 1
ATOM 629 N N . ASN A 1 82 ? -6.781 26.25 8.141 1 98.12 82 ASN A N 1
ATOM 630 C CA . ASN A 1 82 ? -5.844 25.531 9 1 98.12 82 ASN A CA 1
ATOM 631 C C . ASN A 1 82 ? -6.316 25.5 10.453 1 98.12 82 ASN A C 1
ATOM 633 O O . ASN A 1 82 ? -6.227 24.484 11.125 1 98.12 82 ASN A O 1
ATOM 637 N N . GLU A 1 83 ? -6.797 26.656 10.914 1 96.5 83 GLU A N 1
ATOM 638 C CA . GLU A 1 83 ? -7.285 26.766 12.281 1 96.5 83 GLU A CA 1
ATOM 639 C C . GLU A 1 83 ? -8.469 25.828 12.523 1 96.5 83 GLU A C 1
ATOM 641 O O . GLU A 1 83 ? -8.531 25.156 13.547 1 96.5 83 GLU A O 1
ATOM 646 N N . GLU A 1 84 ? -9.367 25.797 11.609 1 97.12 84 GLU A N 1
ATOM 647 C CA . GLU A 1 84 ? -10.539 24.938 11.719 1 97.12 84 GLU A CA 1
ATOM 648 C C . GLU A 1 84 ? -10.141 23.469 11.695 1 97.12 84 GLU A C 1
ATOM 650 O O . GLU A 1 84 ? -10.703 22.656 12.445 1 97.12 84 GLU A O 1
ATOM 655 N N . ILE A 1 85 ? -9.188 23.094 10.859 1 97.44 85 ILE A N 1
ATOM 656 C CA . ILE A 1 85 ? -8.734 21.719 10.727 1 97.44 85 ILE A CA 1
ATOM 657 C C . ILE A 1 85 ? -8.039 21.266 12.008 1 97.44 85 ILE A C 1
ATOM 659 O O . ILE A 1 85 ? -8.32 20.188 12.523 1 97.44 85 ILE A O 1
ATOM 663 N N . GLU A 1 86 ? -7.168 22.109 12.516 1 95.69 86 GLU A N 1
ATOM 664 C CA . GLU A 1 86 ? -6.492 21.797 13.773 1 95.69 86 GLU A CA 1
ATOM 665 C C . GLU A 1 86 ? -7.496 21.594 14.898 1 95.69 86 GLU A C 1
ATOM 667 O O . GLU A 1 86 ? -7.363 20.656 15.695 1 95.69 86 GLU A O 1
ATOM 672 N N . GLU A 1 87 ? -8.422 22.5 14.984 1 93.62 87 GLU A N 1
ATOM 673 C CA . GLU A 1 87 ? -9.453 22.391 16.016 1 93.62 87 GLU A CA 1
ATOM 674 C C . GLU A 1 87 ? -10.234 21.094 15.875 1 93.62 87 GLU A C 1
ATOM 676 O O . GLU A 1 87 ? -10.5 20.406 16.875 1 93.62 87 GLU A O 1
ATOM 681 N N . PHE A 1 88 ? -10.602 20.75 14.727 1 94.5 88 PHE A N 1
ATOM 682 C CA . PHE A 1 88 ? -11.344 19.531 14.453 1 94.5 88 PHE A CA 1
ATOM 683 C C . PHE A 1 88 ? -10.562 18.312 14.93 1 94.5 88 PHE A C 1
ATOM 685 O O . PHE A 1 88 ? -11.094 17.469 15.664 1 94.5 88 PHE A O 1
ATOM 692 N N . VAL A 1 89 ? -9.297 18.234 14.523 1 94 89 VAL A N 1
ATOM 693 C CA . VAL A 1 89 ? -8.461 17.078 14.805 1 94 89 VAL A CA 1
ATOM 694 C C . VAL A 1 89 ? -8.172 17 16.297 1 94 89 VAL A C 1
ATOM 696 O O . VAL A 1 89 ? -8.234 15.922 16.891 1 94 89 VAL A O 1
ATOM 699 N N . CYS A 1 90 ? -7.902 18.125 16.891 1 89.44 90 CYS A N 1
ATOM 700 C CA . CYS A 1 90 ? -7.559 18.172 18.312 1 89.44 90 CYS A CA 1
ATOM 701 C C . CYS A 1 90 ? -8.773 17.891 19.172 1 89.44 90 CYS A C 1
ATOM 703 O O . CYS A 1 90 ? -8.664 17.203 20.203 1 89.44 90 CYS A O 1
ATOM 705 N N . THR A 1 91 ? -9.859 18.359 18.844 1 90.94 91 THR A N 1
ATOM 706 C CA . THR A 1 91 ? -11.055 18.203 19.672 1 90.94 91 THR A CA 1
ATOM 707 C C . THR A 1 91 ? -11.703 16.844 19.438 1 90.94 91 THR A C 1
ATOM 709 O O . THR A 1 91 ? -12.055 16.156 20.406 1 90.94 91 THR A O 1
ATOM 712 N N . ARG A 1 92 ? -11.773 16.453 18.281 1 91.62 92 ARG A N 1
ATOM 713 C CA . ARG A 1 92 ? -12.5 15.234 17.953 1 91.62 92 ARG A CA 1
ATOM 714 C C . ARG A 1 92 ? -11.648 14 18.234 1 91.62 92 ARG A C 1
ATOM 716 O O . ARG A 1 92 ? -12.156 12.984 18.703 1 91.62 92 ARG A O 1
ATOM 723 N N . PHE A 1 93 ? -10.383 14.125 17.953 1 94 93 PHE A N 1
ATOM 724 C CA . PHE A 1 93 ? -9.555 12.922 18.016 1 94 93 PHE A CA 1
ATOM 725 C C . PHE A 1 93 ? -8.461 13.07 19.062 1 94 93 PHE A C 1
ATOM 727 O O . PHE A 1 93 ? -7.766 12.102 19.375 1 94 93 PHE A O 1
ATOM 734 N N . LYS A 1 94 ? -8.297 14.25 19.594 1 93.5 94 LYS A N 1
ATOM 735 C CA . LYS A 1 94 ? -7.262 14.523 20.594 1 93.5 94 LYS A CA 1
ATOM 736 C C . LYS A 1 94 ? -5.887 14.109 20.078 1 93.5 94 LYS A C 1
ATOM 738 O O . LYS A 1 94 ? -5.09 13.531 20.828 1 93.5 94 LYS A O 1
ATOM 743 N N . SER A 1 95 ? -5.707 14.281 18.781 1 93.88 95 SER A N 1
ATOM 744 C CA . SER A 1 95 ? -4.422 13.93 18.188 1 93.88 95 SER A CA 1
ATOM 745 C C . SER A 1 95 ? -3.309 14.844 18.688 1 93.88 95 SER A C 1
ATOM 747 O O . SER A 1 95 ? -3.5 16.062 18.812 1 93.88 95 SER A O 1
ATOM 749 N N . GLU A 1 96 ? -2.174 14.211 18.938 1 94.56 96 GLU A N 1
ATOM 750 C CA . GLU A 1 96 ? -1.048 14.961 19.484 1 94.56 96 GLU A CA 1
ATOM 751 C C . GLU A 1 96 ? 0.04 15.172 18.438 1 94.56 96 GLU A C 1
ATOM 753 O O . GLU A 1 96 ? 0.982 15.938 18.656 1 94.56 96 GLU A O 1
ATOM 758 N N . PHE A 1 97 ? -0.075 14.484 17.359 1 96.94 97 PHE A N 1
ATOM 759 C CA . PHE A 1 97 ? 0.932 14.688 16.328 1 96.94 97 PHE A CA 1
ATOM 760 C C . PHE A 1 97 ? 0.657 15.961 15.547 1 96.94 97 PHE A C 1
ATOM 762 O O . PHE A 1 97 ? -0.47 16.469 15.539 1 96.94 97 PHE A O 1
ATOM 769 N N . PRO A 1 98 ? 1.657 16.562 14.922 1 97.19 98 PRO A N 1
ATOM 770 C CA . PRO A 1 98 ? 1.506 17.859 14.266 1 97.19 98 PRO A CA 1
ATOM 771 C C . PRO A 1 98 ? 0.611 17.797 13.031 1 97.19 98 PRO A C 1
ATOM 773 O O . PRO A 1 98 ? 0.682 16.844 12.258 1 97.19 98 PRO A O 1
ATOM 776 N N . ILE A 1 99 ? -0.219 18.781 12.93 1 97.81 99 ILE A N 1
ATOM 777 C CA . ILE A 1 99 ? -0.965 19.109 11.719 1 97.81 99 ILE A CA 1
ATOM 778 C C . ILE A 1 99 ? -0.308 20.281 11.008 1 97.81 99 ILE A C 1
ATOM 780 O O . ILE A 1 99 ? -0.102 21.344 11.609 1 97.81 99 ILE A O 1
ATOM 784 N N . PHE A 1 100 ? 0.023 20.109 9.75 1 98.75 100 PHE A N 1
ATOM 785 C CA . PHE A 1 100 ? 0.738 21.125 8.992 1 98.75 100 PHE A CA 1
ATOM 786 C C . PHE A 1 100 ? -0.22 21.922 8.117 1 98.75 100 PHE A C 1
ATOM 788 O O . PHE A 1 100 ? -1.439 21.797 8.25 1 98.75 100 PHE A O 1
ATOM 795 N N . ASP A 1 101 ? 0.332 22.891 7.379 1 98.69 101 ASP A N 1
ATOM 796 C CA . ASP A 1 101 ? -0.44 23.719 6.461 1 98.69 101 ASP A CA 1
ATOM 797 C C . ASP A 1 101 ? -1.147 22.875 5.41 1 98.69 101 ASP A C 1
ATOM 799 O O . ASP A 1 101 ? -0.636 21.828 5.004 1 98.69 101 ASP A O 1
ATOM 803 N N . LYS A 1 102 ? -2.344 23.328 5.043 1 98.81 102 LYS A N 1
ATOM 804 C CA . LYS A 1 102 ? -3.053 22.688 3.939 1 98.81 102 LYS A CA 1
ATOM 805 C C . LYS A 1 102 ? -2.27 22.812 2.635 1 98.81 102 LYS A C 1
ATOM 807 O O . LYS A 1 102 ? -1.814 23.906 2.281 1 98.81 102 LYS A O 1
ATOM 812 N N . ILE A 1 103 ? -2.098 21.688 1.924 1 98.88 103 ILE A N 1
ATOM 813 C CA . ILE A 1 103 ? -1.275 21.703 0.718 1 98.88 103 ILE A CA 1
ATOM 814 C C . ILE A 1 103 ? -1.975 20.922 -0.391 1 98.88 103 ILE A C 1
ATOM 816 O O . ILE A 1 103 ? -2.996 20.266 -0.153 1 98.88 103 ILE A O 1
ATOM 820 N N . GLU A 1 104 ? -1.51 21.094 -1.605 1 98.81 104 GLU A N 1
ATOM 821 C CA . GLU A 1 104 ? -1.837 20.219 -2.721 1 98.81 104 GLU A CA 1
ATOM 822 C C . GLU A 1 104 ? -0.802 19.094 -2.867 1 98.81 104 GLU A C 1
ATOM 824 O O . GLU A 1 104 ? 0.398 19.344 -2.713 1 98.81 104 GLU A O 1
ATOM 829 N N . VAL A 1 105 ? -1.271 17.875 -3.096 1 98.81 105 VAL A N 1
ATOM 830 C CA . VAL A 1 105 ? -0.346 16.75 -3.143 1 98.81 105 VAL A CA 1
ATOM 831 C C . VAL A 1 105 ? -0.197 16.25 -4.582 1 98.81 105 VAL A C 1
ATOM 833 O O . VAL A 1 105 ? 0.703 15.469 -4.887 1 98.81 105 VAL A O 1
ATOM 836 N N . ASN A 1 106 ? -1.057 16.641 -5.465 1 98.31 106 ASN A N 1
ATOM 837 C CA . ASN A 1 106 ? -0.994 16.312 -6.887 1 98.31 106 ASN A CA 1
ATOM 838 C C . ASN A 1 106 ? -0.994 17.562 -7.75 1 98.31 106 ASN A C 1
ATOM 840 O O . ASN A 1 106 ? -1.347 18.656 -7.277 1 98.31 106 ASN A O 1
ATOM 844 N N . GLY A 1 107 ? -0.545 17.406 -9.055 1 97.69 107 GLY A N 1
ATOM 845 C CA . GLY A 1 107 ? -0.63 18.484 -10.031 1 97.69 107 GLY A CA 1
ATOM 846 C C . GLY A 1 107 ? 0.533 19.453 -9.953 1 97.69 107 GLY A C 1
ATOM 847 O O . GLY A 1 107 ? 1.497 19.219 -9.219 1 97.69 107 GLY A O 1
ATOM 848 N N . ASP A 1 108 ? 0.458 20.531 -10.648 1 97.31 108 ASP A N 1
ATOM 849 C CA . ASP A 1 108 ? 1.546 21.484 -10.828 1 97.31 108 ASP A CA 1
ATOM 850 C C . ASP A 1 108 ? 1.852 22.219 -9.516 1 97.31 108 ASP A C 1
ATOM 852 O O . ASP A 1 108 ? 2.992 22.609 -9.273 1 97.31 108 ASP A O 1
ATOM 856 N N . ASN A 1 109 ? 0.844 22.344 -8.711 1 97.88 109 ASN A N 1
ATOM 857 C CA . ASN A 1 109 ? 1.012 23.094 -7.473 1 97.88 109 ASN A CA 1
ATOM 858 C C . ASN A 1 109 ? 1.276 22.156 -6.289 1 97.88 109 ASN A C 1
ATOM 860 O O . ASN A 1 109 ? 1.195 22.578 -5.133 1 97.88 109 ASN A O 1
ATOM 864 N N . SER A 1 110 ? 1.56 20.969 -6.574 1 98.31 110 SER A N 1
ATOM 865 C CA . SER A 1 110 ? 1.883 20.016 -5.52 1 98.31 110 SER A CA 1
ATOM 866 C C . SER A 1 110 ? 3.029 20.516 -4.648 1 98.31 110 SER A C 1
ATOM 868 O O . SER A 1 110 ? 4.02 21.047 -5.164 1 98.31 110 SER A O 1
ATOM 870 N N . ALA A 1 111 ? 2.9 20.391 -3.361 1 98.69 111 ALA A N 1
ATOM 871 C CA . ALA A 1 111 ? 3.984 20.75 -2.447 1 98.69 111 ALA A CA 1
ATOM 872 C C . ALA A 1 111 ? 5.266 20 -2.805 1 98.69 111 ALA A C 1
ATOM 874 O O . ALA A 1 111 ? 5.227 18.812 -3.152 1 98.69 111 ALA A O 1
ATOM 875 N N . PRO A 1 112 ? 6.441 20.641 -2.707 1 98.25 112 PRO A N 1
ATOM 876 C CA . PRO A 1 112 ? 7.719 20 -3.045 1 98.25 112 PRO A CA 1
ATOM 877 C C . PRO A 1 112 ? 7.938 18.703 -2.289 1 98.25 112 PRO A C 1
ATOM 879 O O . PRO A 1 112 ? 8.422 17.719 -2.867 1 98.25 112 PRO A O 1
ATOM 882 N N . LEU A 1 113 ? 7.57 18.656 -1.038 1 98.69 113 LEU A N 1
ATOM 883 C CA . LEU A 1 113 ? 7.711 17.422 -0.257 1 98.69 113 LEU A CA 1
ATOM 884 C C . LEU A 1 113 ? 6.965 16.266 -0.916 1 98.69 113 LEU A C 1
ATOM 886 O O . LEU A 1 113 ? 7.5 15.164 -1.024 1 98.69 113 LEU A O 1
ATOM 890 N N . TYR A 1 114 ? 5.734 16.5 -1.358 1 98.62 114 TYR A N 1
ATOM 891 C CA . TYR A 1 114 ? 4.922 15.43 -1.922 1 98.62 114 TYR A CA 1
ATOM 892 C C . TYR A 1 114 ? 5.402 15.047 -3.316 1 98.62 114 TYR A C 1
ATOM 894 O O . TYR A 1 114 ? 5.23 13.914 -3.756 1 98.62 114 TYR A O 1
ATOM 902 N N . LYS A 1 115 ? 5.973 16.031 -4.082 1 97.44 115 LYS A N 1
ATOM 903 C CA . LYS A 1 115 ? 6.645 15.641 -5.32 1 97.44 115 LYS A CA 1
ATOM 904 C C . LYS A 1 115 ? 7.766 14.641 -5.051 1 97.44 115 LYS A C 1
ATOM 906 O O . LYS A 1 115 ? 7.91 13.656 -5.777 1 97.44 115 LYS A O 1
ATOM 911 N N . PHE A 1 116 ? 8.516 14.914 -3.975 1 97.81 116 PHE A N 1
ATOM 912 C CA . PHE A 1 116 ? 9.602 14.023 -3.578 1 97.81 116 PHE A CA 1
ATOM 913 C C . PHE A 1 116 ? 9.055 12.695 -3.086 1 97.81 116 PHE A C 1
ATOM 915 O O . PHE A 1 116 ? 9.523 11.633 -3.498 1 97.81 116 PHE A O 1
ATOM 922 N N . LEU A 1 117 ? 8.039 12.672 -2.201 1 98.31 117 LEU A N 1
ATOM 923 C CA . LEU A 1 117 ? 7.465 11.461 -1.617 1 98.31 117 LEU A CA 1
ATOM 924 C C . LEU A 1 117 ? 6.918 10.539 -2.703 1 98.31 117 LEU A C 1
ATOM 926 O O . LEU A 1 117 ? 7.09 9.32 -2.633 1 98.31 117 LEU A O 1
ATOM 930 N N . LYS A 1 118 ? 6.262 11.102 -3.705 1 97 118 LYS A N 1
ATOM 931 C CA . LYS A 1 118 ? 5.59 10.312 -4.734 1 97 118 LYS A CA 1
ATOM 932 C C . LYS A 1 118 ? 6.598 9.562 -5.594 1 97 118 LYS A C 1
ATOM 934 O O . LYS A 1 118 ? 6.238 8.609 -6.289 1 97 118 LYS A O 1
ATOM 939 N N . LEU A 1 119 ? 7.906 9.914 -5.512 1 95.12 119 LEU A N 1
ATOM 940 C CA . LEU A 1 119 ? 8.93 9.141 -6.215 1 95.12 119 LEU A CA 1
ATOM 941 C C . LEU A 1 119 ? 9.102 7.766 -5.582 1 95.12 119 LEU A C 1
ATOM 943 O O . LEU A 1 119 ? 9.523 6.82 -6.254 1 95.12 119 LEU A O 1
ATOM 947 N N . GLY A 1 120 ? 8.805 7.691 -4.293 1 93.62 120 GLY A N 1
ATOM 948 C CA . GLY A 1 120 ? 8.766 6.41 -3.607 1 93.62 120 GLY A CA 1
ATOM 949 C C . GLY A 1 120 ? 10.141 5.891 -3.23 1 93.62 120 GLY A C 1
ATOM 950 O O . GLY A 1 120 ? 11.141 6.605 -3.359 1 93.62 120 GLY A O 1
ATOM 951 N N . LYS A 1 121 ? 10.117 4.613 -2.66 1 91.25 121 LYS A N 1
ATOM 952 C CA . LYS A 1 121 ? 11.305 3.986 -2.076 1 91.25 121 LYS A CA 1
ATOM 953 C C . LYS A 1 121 ? 12.445 3.914 -3.088 1 91.25 121 LYS A C 1
ATOM 955 O O . LYS A 1 121 ? 13.609 4.129 -2.738 1 91.25 121 LYS A O 1
ATOM 960 N N . TRP A 1 122 ? 12.086 3.764 -4.309 1 89.69 122 TRP A N 1
ATOM 961 C CA . TRP A 1 122 ? 13.125 3.588 -5.32 1 89.69 122 TRP A CA 1
ATOM 962 C C . TRP A 1 122 ? 13.242 4.828 -6.199 1 89.69 122 TRP A C 1
ATOM 964 O O . TRP A 1 122 ? 14.07 4.871 -7.113 1 89.69 122 TRP A O 1
ATOM 974 N N . GLY A 1 123 ? 12.477 5.73 -5.926 1 89.81 123 GLY A N 1
ATOM 975 C CA . GLY A 1 123 ? 12.625 7.039 -6.547 1 89.81 123 GLY A CA 1
ATOM 976 C C . GLY A 1 123 ? 12.062 7.102 -7.953 1 89.81 123 GLY A C 1
ATOM 977 O O . GLY A 1 123 ? 12.359 8.023 -8.711 1 89.81 123 GLY A O 1
ATOM 978 N N . PHE A 1 124 ? 11.203 6.023 -8.32 1 85.5 124 PHE A N 1
ATOM 979 C CA . PHE A 1 124 ? 10.789 6.082 -9.719 1 85.5 124 PHE A CA 1
ATOM 980 C C . PHE A 1 124 ? 9.305 5.785 -9.852 1 85.5 124 PHE A C 1
ATOM 982 O O . PHE A 1 124 ? 8.773 5.711 -10.969 1 85.5 124 PHE A O 1
ATOM 989 N N . PHE A 1 125 ? 8.383 5.441 -8.773 1 82.75 125 PHE A N 1
ATOM 990 C CA . PHE A 1 125 ? 6.961 5.152 -8.891 1 82.75 125 PHE A CA 1
ATOM 991 C C . PHE A 1 125 ? 6.188 6.402 -9.297 1 82.75 125 PHE A C 1
ATOM 993 O O . PHE A 1 125 ? 5.215 6.32 -10.055 1 82.75 125 PHE A O 1
ATOM 1000 N N . GLY A 1 126 ? 6.43 7.461 -9.414 1 85.38 126 GLY A N 1
ATOM 1001 C CA . GLY A 1 126 ? 5.965 8.805 -9.727 1 85.38 126 GLY A CA 1
ATOM 1002 C C . GLY A 1 126 ? 4.453 8.906 -9.812 1 85.38 126 GLY A C 1
ATOM 1003 O O . GLY A 1 126 ? 3.918 9.938 -10.203 1 85.38 126 GLY A O 1
ATOM 1004 N N . ASP A 1 127 ? 3.604 7.871 -9.469 1 91.94 127 ASP A N 1
ATOM 1005 C CA . ASP A 1 127 ? 2.15 7.918 -9.594 1 91.94 127 ASP A CA 1
ATOM 1006 C C . ASP A 1 127 ? 1.547 8.93 -8.625 1 91.94 127 ASP A C 1
ATOM 1008 O O . ASP A 1 127 ? 2.107 9.188 -7.559 1 91.94 127 ASP A O 1
ATOM 1012 N N . ASP A 1 128 ? 0.441 9.438 -9.008 1 95.62 128 ASP A N 1
ATOM 1013 C CA . ASP A 1 128 ? -0.287 10.414 -8.203 1 95.62 128 ASP A CA 1
ATOM 1014 C C . ASP A 1 128 ? -0.87 9.766 -6.949 1 95.62 128 ASP A C 1
ATOM 1016 O O . ASP A 1 128 ? -0.949 8.539 -6.855 1 95.62 128 ASP A O 1
ATOM 1020 N N . ILE A 1 129 ? -1.116 10.625 -5.961 1 97.25 129 ILE A N 1
ATOM 1021 C CA . ILE A 1 129 ? -1.92 10.227 -4.812 1 97.25 129 ILE A CA 1
ATOM 1022 C C . ILE A 1 129 ? -3.371 10.023 -5.246 1 97.25 129 ILE A C 1
ATOM 1024 O O . ILE A 1 129 ? -3.916 10.82 -6.008 1 97.25 129 ILE A O 1
ATOM 1028 N N . GLN A 1 130 ? -3.963 8.945 -4.777 1 96.12 130 GLN A N 1
ATOM 1029 C CA . GLN A 1 130 ? -5.234 8.516 -5.355 1 96.12 130 GLN A CA 1
ATOM 1030 C C . GLN A 1 130 ? -6.414 9.109 -4.586 1 96.12 130 GLN A C 1
ATOM 1032 O O . GLN A 1 130 ? -7.504 9.266 -5.141 1 96.12 130 GLN A O 1
ATOM 1037 N N . TRP A 1 131 ? -6.25 9.438 -3.336 1 97.56 131 TRP A N 1
ATOM 1038 C CA . TRP A 1 131 ? -7.316 9.875 -2.441 1 97.56 131 TRP A CA 1
ATOM 1039 C C . TRP A 1 131 ? -6.746 10.406 -1.133 1 97.56 131 TRP A C 1
ATOM 1041 O O . TRP A 1 131 ? -5.531 10.602 -1.012 1 97.56 131 TRP A O 1
ATOM 1051 N N . ASN A 1 132 ? -7.668 10.734 -0.219 1 98.12 132 ASN A N 1
ATOM 1052 C CA . ASN A 1 132 ? -7.23 11.078 1.131 1 98.12 132 ASN A CA 1
ATOM 1053 C C . ASN A 1 132 ? -6.672 9.859 1.86 1 98.12 132 ASN A C 1
ATOM 1055 O O . ASN A 1 132 ? -7.102 8.734 1.615 1 98.12 132 ASN A O 1
ATOM 1059 N N . PHE A 1 133 ? -5.598 10.203 2.721 1 98.5 133 PHE A N 1
ATOM 1060 C CA . PHE A 1 133 ? -5.035 9.258 3.678 1 98.5 133 PHE A CA 1
ATOM 1061 C C . PHE A 1 133 ? -4.117 8.258 2.98 1 98.5 133 PHE A C 1
ATOM 1063 O O . PHE A 1 133 ? -4.051 7.094 3.373 1 98.5 133 PHE A O 1
ATOM 1070 N N . SER A 1 134 ? -3.551 8.672 1.843 1 98.06 134 SER A N 1
ATOM 1071 C CA . SER A 1 134 ? -2.336 7.977 1.428 1 98.06 134 SER A CA 1
ATOM 1072 C C . SER A 1 134 ? -1.213 8.18 2.439 1 98.06 134 SER A C 1
ATOM 1074 O O . SER A 1 134 ? -1.127 9.227 3.08 1 98.06 134 SER A O 1
ATOM 1076 N N . LYS A 1 135 ? -0.403 7.18 2.643 1 98.56 135 LYS A N 1
ATOM 1077 C CA . LYS A 1 135 ? 0.608 7.23 3.695 1 98.56 135 LYS A CA 1
ATOM 1078 C C . LYS A 1 135 ? 1.987 6.867 3.15 1 98.56 135 LYS A C 1
ATOM 1080 O O . LYS A 1 135 ? 2.115 5.965 2.318 1 98.56 135 LYS A O 1
ATOM 1085 N N . PHE A 1 136 ? 2.945 7.609 3.566 1 98.75 136 PHE A N 1
ATOM 1086 C CA . PHE A 1 136 ? 4.348 7.309 3.303 1 98.75 136 PHE A CA 1
ATOM 1087 C C . PHE A 1 136 ? 5.09 7.008 4.598 1 98.75 136 PHE A C 1
ATOM 1089 O O . PHE A 1 136 ? 5.035 7.789 5.551 1 98.75 136 PHE A O 1
ATOM 1096 N N . LEU A 1 137 ? 5.727 5.852 4.676 1 98.81 137 LEU A N 1
ATOM 1097 C CA . LEU A 1 137 ? 6.617 5.52 5.781 1 98.81 137 LEU A CA 1
ATOM 1098 C C . LEU A 1 137 ? 8.055 5.922 5.461 1 98.81 137 LEU A C 1
ATOM 1100 O O . LEU A 1 137 ? 8.578 5.562 4.402 1 98.81 137 LEU A O 1
ATOM 1104 N N . VAL A 1 138 ? 8.625 6.742 6.309 1 98.81 138 VAL A N 1
ATOM 1105 C CA . VAL A 1 138 ? 9.977 7.277 6.121 1 98.81 138 VAL A CA 1
ATOM 1106 C C . VAL A 1 138 ? 10.891 6.762 7.227 1 98.81 138 VAL A C 1
ATOM 1108 O O . VAL A 1 138 ? 10.516 6.754 8.398 1 98.81 138 VAL A O 1
ATOM 1111 N N . ASP A 1 139 ? 12.086 6.344 6.867 1 98.69 139 ASP A N 1
ATOM 1112 C CA . ASP A 1 139 ? 12.984 5.746 7.852 1 98.69 139 ASP A CA 1
ATOM 1113 C C . ASP A 1 139 ? 13.773 6.82 8.594 1 98.69 139 ASP A C 1
ATOM 1115 O O . ASP A 1 139 ? 13.57 8.016 8.367 1 98.69 139 ASP A O 1
ATOM 1119 N N . LYS A 1 140 ? 14.664 6.441 9.492 1 98.62 140 LYS A N 1
ATOM 1120 C CA . LYS A 1 140 ? 15.398 7.332 10.391 1 98.62 140 LYS A CA 1
ATOM 1121 C C . LYS A 1 140 ? 16.359 8.219 9.617 1 98.62 140 LYS A C 1
ATOM 1123 O O . LYS A 1 140 ? 16.812 9.242 10.125 1 98.62 140 LYS A O 1
ATOM 1128 N N . ASP A 1 141 ? 16.688 7.855 8.422 1 98.38 141 ASP A N 1
ATOM 1129 C CA . ASP A 1 141 ? 17.609 8.617 7.59 1 98.38 141 ASP A CA 1
ATOM 1130 C C . ASP A 1 141 ? 16.859 9.57 6.668 1 98.38 141 ASP A C 1
ATOM 1132 O O . ASP A 1 141 ? 17.469 10.25 5.836 1 98.38 141 ASP A O 1
ATOM 1136 N N . GLY A 1 142 ? 15.547 9.578 6.77 1 98.44 142 GLY A N 1
ATOM 1137 C CA . GLY A 1 142 ? 14.742 10.508 5.988 1 98.44 142 GLY A CA 1
ATOM 1138 C C . GLY A 1 142 ? 14.422 9.992 4.598 1 98.44 142 GLY A C 1
ATOM 1139 O O . GLY A 1 142 ? 14.031 10.766 3.719 1 98.44 142 GLY A O 1
ATOM 1140 N N . LYS A 1 143 ? 14.609 8.703 4.391 1 98.25 143 LYS A N 1
ATOM 1141 C CA . LYS A 1 143 ? 14.32 8.094 3.094 1 98.25 143 LYS A CA 1
ATOM 1142 C C . LYS A 1 143 ? 12.961 7.402 3.104 1 98.25 143 LYS A C 1
ATOM 1144 O O . LYS A 1 143 ? 12.586 6.77 4.094 1 98.25 143 LYS A O 1
ATOM 1149 N N . VAL A 1 144 ? 12.258 7.535 1.955 1 98.19 144 VAL A N 1
ATOM 1150 C CA . VAL A 1 144 ? 10.977 6.84 1.825 1 98.19 144 VAL A CA 1
ATOM 1151 C C . VAL A 1 144 ? 11.203 5.332 1.853 1 98.19 144 VAL A C 1
ATOM 1153 O O . VAL A 1 144 ? 11.961 4.797 1.037 1 98.19 144 VAL A O 1
ATOM 1156 N N . ALA A 1 145 ? 10.539 4.707 2.824 1 97.75 145 ALA A N 1
ATOM 1157 C CA . ALA A 1 145 ? 10.68 3.262 2.99 1 97.75 145 ALA A CA 1
ATOM 1158 C C . ALA A 1 145 ? 9.508 2.52 2.352 1 97.75 145 ALA A C 1
ATOM 1160 O O . ALA A 1 145 ? 9.656 1.379 1.903 1 97.75 145 ALA A O 1
ATOM 1161 N N . ASP A 1 146 ? 8.359 3.152 2.369 1 97.56 146 ASP A N 1
ATOM 1162 C CA . ASP A 1 146 ? 7.172 2.527 1.795 1 97.56 146 ASP A CA 1
ATOM 1163 C C . ASP A 1 146 ? 6.078 3.561 1.541 1 97.56 146 ASP A C 1
ATOM 1165 O O . ASP A 1 146 ? 6.137 4.68 2.059 1 97.56 146 ASP A O 1
ATOM 1169 N N . ARG A 1 147 ? 5.152 3.191 0.723 1 97.5 147 ARG A N 1
ATOM 1170 C CA . ARG A 1 147 ? 3.947 3.951 0.41 1 97.5 147 ARG A CA 1
ATOM 1171 C C . ARG A 1 147 ? 2.707 3.064 0.478 1 97.5 147 ARG A C 1
ATOM 1173 O O . ARG A 1 147 ? 2.748 1.9 0.074 1 97.5 147 ARG A O 1
ATOM 1180 N N . TYR A 1 148 ? 1.649 3.59 1.015 1 97.19 148 TYR A N 1
ATOM 1181 C CA . TYR A 1 148 ? 0.42 2.824 1.189 1 97.19 148 TYR A CA 1
ATOM 1182 C C . TYR A 1 148 ? -0.767 3.549 0.566 1 97.19 148 TYR A C 1
ATOM 1184 O O . TYR A 1 148 ? -0.865 4.777 0.646 1 97.19 148 TYR A O 1
ATOM 1192 N N . TYR A 1 149 ? -1.649 2.73 -0.024 1 96.5 149 TYR A N 1
ATOM 1193 C CA . TYR A 1 149 ? -2.863 3.277 -0.617 1 96.5 149 TYR A CA 1
ATOM 1194 C C . TYR A 1 149 ? -3.803 3.814 0.458 1 96.5 149 TYR A C 1
ATOM 1196 O O . TYR A 1 149 ? -3.725 3.406 1.618 1 96.5 149 TYR A O 1
ATOM 1204 N N . PRO A 1 150 ? -4.711 4.723 0.078 1 97.25 150 PRO A N 1
ATOM 1205 C CA . PRO A 1 150 ? -5.668 5.32 1.016 1 97.25 150 PRO A CA 1
ATOM 1206 C C . PRO A 1 150 ? -6.484 4.273 1.77 1 97.25 150 PRO A C 1
ATOM 1208 O O . PRO A 1 150 ? -6.863 4.496 2.922 1 97.25 150 PRO A O 1
ATOM 1211 N N . THR A 1 151 ? -6.711 3.129 1.214 1 95.44 151 THR A N 1
ATOM 1212 C CA . THR A 1 151 ? -7.629 2.135 1.756 1 95.44 151 THR A CA 1
ATOM 1213 C C . THR A 1 151 ? -6.918 1.229 2.758 1 95.44 151 THR A C 1
ATOM 1215 O O . THR A 1 151 ? -7.562 0.452 3.467 1 95.44 151 THR A O 1
ATOM 1218 N N . THR A 1 152 ? -5.586 1.319 2.824 1 96.88 152 THR A N 1
ATOM 1219 C CA . THR A 1 152 ? -4.832 0.487 3.758 1 96.88 152 THR A CA 1
ATOM 1220 C C . THR A 1 152 ? -5.008 0.986 5.188 1 96.88 152 THR A C 1
ATOM 1222 O O . THR A 1 152 ? -4.742 2.154 5.48 1 96.88 152 THR A O 1
ATOM 1225 N N . ALA A 1 153 ? -5.445 0.117 6.043 1 96.88 153 ALA A N 1
ATOM 1226 C CA . ALA A 1 153 ? -5.633 0.477 7.445 1 96.88 153 ALA A CA 1
ATOM 1227 C C . ALA A 1 153 ? -4.312 0.906 8.086 1 96.88 153 ALA A C 1
ATOM 1229 O O . ALA A 1 153 ? -3.271 0.296 7.836 1 96.88 153 ALA A O 1
ATOM 1230 N N . ALA A 1 154 ? -4.398 1.931 8.906 1 97.88 154 ALA A N 1
ATOM 1231 C CA . ALA A 1 154 ? -3.186 2.428 9.547 1 97.88 154 ALA A CA 1
ATOM 1232 C C . ALA A 1 154 ? -2.553 1.356 10.43 1 97.88 154 ALA A C 1
ATOM 1234 O O . ALA A 1 154 ? -1.327 1.224 10.477 1 97.88 154 ALA A O 1
ATOM 1235 N N . LEU A 1 155 ? -3.334 0.592 11.094 1 97.06 155 LEU A N 1
ATOM 1236 C CA . LEU A 1 155 ? -2.809 -0.429 11.992 1 97.06 155 LEU A CA 1
ATOM 1237 C C . LEU A 1 155 ? -2.047 -1.497 11.219 1 97.06 155 LEU A C 1
ATOM 1239 O O . LEU A 1 155 ? -1.185 -2.18 11.773 1 97.06 155 LEU A O 1
ATOM 1243 N N . SER A 1 156 ? -2.383 -1.68 9.953 1 96.62 156 SER A N 1
ATOM 1244 C CA . SER A 1 156 ? -1.682 -2.65 9.125 1 96.62 156 SER A CA 1
ATOM 1245 C C . SER A 1 156 ? -0.246 -2.213 8.852 1 96.62 156 SER A C 1
ATOM 1247 O O . SER A 1 156 ? 0.572 -3.004 8.383 1 96.62 156 SER A O 1
ATOM 1249 N N . LEU A 1 157 ? 0.121 -1.01 9.164 1 98 157 LEU A N 1
ATOM 1250 C CA . LEU A 1 157 ? 1.45 -0.468 8.906 1 98 157 LEU A CA 1
ATOM 1251 C C . LEU A 1 157 ? 2.402 -0.791 10.047 1 98 157 LEU A C 1
ATOM 1253 O O . LEU A 1 157 ? 3.602 -0.518 9.961 1 98 157 LEU A O 1
ATOM 1257 N N . GLU A 1 158 ? 1.888 -1.38 11.086 1 97.38 158 GLU A N 1
ATOM 1258 C CA . GLU A 1 158 ? 2.645 -1.533 12.328 1 97.38 158 GLU A CA 1
ATOM 1259 C C . GLU A 1 158 ? 3.912 -2.354 12.102 1 97.38 158 GLU A C 1
ATOM 1261 O O . GLU A 1 158 ? 4.969 -2.041 12.656 1 97.38 158 GLU A O 1
ATOM 1266 N N . HIS A 1 159 ? 3.826 -3.406 11.289 1 96.25 159 HIS A N 1
ATOM 1267 C CA . HIS A 1 159 ? 5 -4.227 11.023 1 96.25 159 HIS A CA 1
ATOM 1268 C C . HIS A 1 159 ? 6.137 -3.389 10.438 1 96.25 159 HIS A C 1
ATOM 1270 O O . HIS A 1 159 ? 7.285 -3.504 10.875 1 96.25 159 HIS A O 1
ATOM 1276 N N . GLY A 1 160 ? 5.781 -2.584 9.477 1 97.19 160 GLY A N 1
ATOM 1277 C CA . GLY A 1 160 ? 6.781 -1.713 8.883 1 97.19 160 GLY A CA 1
ATOM 1278 C C . GLY A 1 160 ? 7.363 -0.713 9.867 1 97.19 160 GLY A C 1
ATOM 1279 O O . GLY A 1 160 ? 8.57 -0.48 9.883 1 97.19 160 GLY A O 1
ATOM 1280 N N . ILE A 1 161 ? 6.5 -0.162 10.672 1 98.5 161 ILE A N 1
ATOM 1281 C CA . ILE A 1 161 ? 6.922 0.808 11.68 1 98.5 161 ILE A CA 1
ATOM 1282 C C . ILE A 1 161 ? 7.875 0.143 12.672 1 98.5 161 ILE A C 1
ATOM 1284 O O . ILE A 1 161 ? 8.969 0.657 12.93 1 98.5 161 ILE A O 1
ATOM 1288 N N . LYS A 1 162 ? 7.52 -1.035 13.156 1 98.12 162 LYS A N 1
ATOM 1289 C CA . LYS A 1 162 ? 8.344 -1.764 14.109 1 98.12 162 LYS A CA 1
ATOM 1290 C C . LYS A 1 162 ? 9.703 -2.123 13.508 1 98.12 162 LYS A C 1
ATOM 1292 O O . LYS A 1 162 ? 10.734 -2.016 14.18 1 98.12 162 LYS A O 1
ATOM 1297 N N . THR A 1 163 ? 9.625 -2.533 12.328 1 97.44 163 THR A N 1
ATOM 1298 C CA . THR A 1 163 ? 10.852 -2.922 11.641 1 97.44 163 THR A CA 1
ATOM 1299 C C . THR A 1 163 ? 11.82 -1.749 11.57 1 97.44 163 THR A C 1
ATOM 1301 O O . THR A 1 163 ? 13.008 -1.895 11.891 1 97.44 163 THR A O 1
ATOM 1304 N N . LEU A 1 164 ? 11.359 -0.601 11.211 1 98.19 164 LEU A N 1
ATOM 1305 C CA . LEU A 1 164 ? 12.211 0.569 11.055 1 98.19 164 LEU A CA 1
ATOM 1306 C C . LEU A 1 164 ? 12.68 1.082 12.414 1 98.19 164 LEU A C 1
ATOM 1308 O O . LEU A 1 164 ? 13.781 1.632 12.531 1 98.19 164 LEU A O 1
ATOM 1312 N N . LEU A 1 165 ? 11.805 0.907 13.43 1 98.44 165 LEU A N 1
ATOM 1313 C CA . LEU A 1 165 ? 12.148 1.347 14.773 1 98.44 165 LEU A CA 1
ATOM 1314 C C . LEU A 1 165 ? 13.133 0.379 15.43 1 98.44 165 LEU A C 1
ATOM 1316 O O . LEU A 1 165 ? 13.789 0.729 16.406 1 98.44 165 LEU A O 1
ATOM 1320 N N . GLY A 1 166 ? 13.227 -0.86 14.922 1 96.56 166 GLY A N 1
ATOM 1321 C CA . GLY A 1 166 ? 14.07 -1.882 15.516 1 96.56 166 GLY A CA 1
ATOM 1322 C C . GLY A 1 166 ? 13.508 -2.441 16.812 1 96.56 166 GLY A C 1
ATOM 1323 O O . GLY A 1 166 ? 14.25 -2.729 17.75 1 96.56 166 GLY A O 1
ATOM 1324 N N . VAL A 1 167 ? 12.18 -2.477 16.766 1 91.06 167 VAL A N 1
ATOM 1325 C CA . VAL A 1 167 ? 11.531 -2.992 17.969 1 91.06 167 VAL A CA 1
ATOM 1326 C C . VAL A 1 167 ? 10.656 -4.195 17.609 1 91.06 167 VAL A C 1
ATOM 1328 O O . VAL A 1 167 ? 10.359 -4.422 16.438 1 91.06 167 VAL A O 1
ATOM 1331 N N . SER A 1 168 ? 10.328 -5.152 18.672 1 79.31 168 SER A N 1
ATOM 1332 C CA . SER A 1 168 ? 9.5 -6.34 18.453 1 79.31 168 SER A CA 1
ATOM 1333 C C . SER A 1 168 ? 8.055 -6.082 18.859 1 79.31 168 SER A C 1
ATOM 1335 O O . SER A 1 168 ? 7.781 -5.285 19.75 1 79.31 168 SER A O 1
ATOM 1337 N N . MET B 1 1 ? -27.781 -12.648 -27.188 1 25.64 1 MET B N 1
ATOM 1338 C CA . MET B 1 1 ? -26.375 -12.25 -27.234 1 25.64 1 MET B CA 1
ATOM 1339 C C . MET B 1 1 ? -25.844 -11.969 -25.844 1 25.64 1 MET B C 1
ATOM 1341 O O . MET B 1 1 ? -26.453 -11.25 -25.062 1 25.64 1 MET B O 1
ATOM 1345 N N . ALA B 1 2 ? -25.297 -12.844 -25.094 1 36.44 2 ALA B N 1
ATOM 1346 C CA . ALA B 1 2 ? -25.406 -12.836 -23.641 1 36.44 2 ALA B CA 1
ATOM 1347 C C . ALA B 1 2 ? -25 -11.492 -23.062 1 36.44 2 ALA B C 1
ATOM 1349 O O . ALA B 1 2 ? -23.922 -10.977 -23.375 1 36.44 2 ALA B O 1
ATOM 1350 N N . THR B 1 3 ? -25.547 -10.516 -22.828 1 42.03 3 THR B N 1
ATOM 1351 C CA . THR B 1 3 ? -25.406 -9.133 -22.375 1 42.03 3 THR B CA 1
ATOM 1352 C C . THR B 1 3 ? -24.359 -9.023 -21.281 1 42.03 3 THR B C 1
ATOM 1354 O O . THR B 1 3 ? -24.594 -9.438 -20.141 1 42.03 3 THR B O 1
ATOM 1357 N N . THR B 1 4 ? -22.984 -9.352 -21.438 1 50.41 4 THR B N 1
ATOM 1358 C CA . THR B 1 4 ? -21.953 -9.766 -20.484 1 50.41 4 THR B CA 1
ATOM 1359 C C . THR B 1 4 ? -21.734 -8.711 -19.406 1 50.41 4 THR B C 1
ATOM 1361 O O . THR B 1 4 ? -21.344 -7.582 -19.703 1 50.41 4 THR B O 1
ATOM 1364 N N . GLU B 1 5 ? -22.5 -8.711 -18.406 1 66.56 5 GLU B N 1
ATOM 1365 C CA . GLU B 1 5 ? -22.5 -7.77 -17.297 1 66.56 5 GLU B CA 1
ATOM 1366 C C . GLU B 1 5 ? -21.078 -7.488 -16.812 1 66.56 5 GLU B C 1
ATOM 1368 O O . GLU B 1 5 ? -20.203 -8.359 -16.891 1 66.56 5 GLU B O 1
ATOM 1373 N N . ALA B 1 6 ? -20.688 -6.188 -16.594 1 82.38 6 ALA B N 1
ATOM 1374 C CA . ALA B 1 6 ? -19.375 -5.75 -16.094 1 82.38 6 ALA B CA 1
ATOM 1375 C C . ALA B 1 6 ? -18.984 -6.539 -14.852 1 82.38 6 ALA B C 1
ATOM 1377 O O . ALA B 1 6 ? -19.812 -6.801 -13.977 1 82.38 6 ALA B O 1
ATOM 1378 N N . PRO B 1 7 ? -17.828 -7.172 -14.938 1 90 7 PRO B N 1
ATOM 1379 C CA . PRO B 1 7 ? -17.359 -7.93 -13.773 1 90 7 PRO B CA 1
ATOM 1380 C C . PRO B 1 7 ? -17.531 -7.164 -12.461 1 90 7 PRO B C 1
ATOM 1382 O O . PRO B 1 7 ? -17.344 -5.949 -12.43 1 90 7 PRO B O 1
ATOM 1385 N N . LYS B 1 8 ? -18.078 -7.863 -11.453 1 93.12 8 LYS B N 1
ATOM 1386 C CA . LYS B 1 8 ? -18.281 -7.246 -10.141 1 93.12 8 LYS B CA 1
ATOM 1387 C C . LYS B 1 8 ? -17.281 -7.785 -9.117 1 93.12 8 LYS B C 1
ATOM 1389 O O . LYS B 1 8 ? -17.016 -7.133 -8.109 1 93.12 8 LYS B O 1
ATOM 1394 N N . THR B 1 9 ? -16.844 -8.984 -9.352 1 97.62 9 THR B N 1
ATOM 1395 C CA . THR B 1 9 ? -15.867 -9.625 -8.477 1 97.62 9 THR B CA 1
ATOM 1396 C C . THR B 1 9 ? -14.828 -10.391 -9.289 1 97.62 9 THR B C 1
ATOM 1398 O O . THR B 1 9 ? -15 -10.586 -10.492 1 97.62 9 THR B O 1
ATOM 1401 N N . ILE B 1 10 ? -13.758 -10.859 -8.641 1 98.31 10 ILE B N 1
ATOM 1402 C CA . ILE B 1 10 ? -12.734 -11.625 -9.344 1 98.31 10 ILE B CA 1
ATOM 1403 C C . ILE B 1 10 ? -13.305 -12.961 -9.797 1 98.31 10 ILE B C 1
ATOM 1405 O O . ILE B 1 10 ? -12.75 -13.617 -10.688 1 98.31 10 ILE B O 1
ATOM 1409 N N . TYR B 1 11 ? -14.422 -13.367 -9.25 1 98.19 11 TYR B N 1
ATOM 1410 C CA . TYR B 1 11 ? -15 -14.664 -9.57 1 98.19 11 TYR B CA 1
ATOM 1411 C C . TYR B 1 11 ? -15.656 -14.641 -10.945 1 98.19 11 TYR B C 1
ATOM 1413 O O . TYR B 1 11 ? -16.016 -15.688 -11.484 1 98.19 11 TYR B O 1
ATOM 1421 N N . ASP B 1 12 ? -15.766 -13.508 -11.516 1 98.19 12 ASP B N 1
ATOM 1422 C CA . ASP B 1 12 ? -16.328 -13.344 -12.852 1 98.19 12 ASP B CA 1
ATOM 1423 C C . ASP B 1 12 ? -15.266 -13.594 -13.922 1 98.19 12 ASP B C 1
ATOM 1425 O O . ASP B 1 12 ? -15.547 -13.5 -15.117 1 98.19 12 ASP B O 1
ATOM 1429 N N . PHE B 1 13 ? -14.062 -13.977 -13.5 1 98.69 13 PHE B N 1
ATOM 1430 C CA . PHE B 1 13 ? -12.969 -14.102 -14.461 1 98.69 13 PHE B CA 1
ATOM 1431 C C . PHE B 1 13 ? -12.508 -15.547 -14.578 1 98.69 13 PHE B C 1
ATOM 1433 O O . PHE B 1 13 ? -12.562 -16.297 -13.602 1 98.69 13 PHE B O 1
ATOM 1440 N N . THR B 1 14 ? -12.133 -15.891 -15.758 1 98.62 14 THR B N 1
ATOM 1441 C CA . THR B 1 14 ? -11.383 -17.109 -16.062 1 98.62 14 THR B CA 1
ATOM 1442 C C . THR B 1 14 ? -9.961 -16.781 -16.484 1 98.62 14 THR B C 1
ATOM 1444 O O . THR B 1 14 ? -9.742 -15.867 -17.297 1 98.62 14 THR B O 1
ATOM 1447 N N . VAL B 1 15 ? -9 -17.484 -15.875 1 98.75 15 VAL B N 1
ATOM 1448 C CA . VAL B 1 15 ? -7.594 -17.297 -16.203 1 98.75 15 VAL B CA 1
ATOM 1449 C C . VAL B 1 15 ? -6.984 -18.609 -16.688 1 98.75 15 VAL B C 1
ATOM 1451 O O . VAL B 1 15 ? -7.656 -19.641 -16.688 1 98.75 15 VAL B O 1
ATOM 1454 N N . LYS B 1 16 ? -5.797 -18.547 -17.188 1 98.75 16 LYS B N 1
ATOM 1455 C CA . LYS B 1 16 ? -5.09 -19.75 -17.594 1 98.75 16 LYS B CA 1
ATOM 1456 C C . LYS B 1 16 ? -4.043 -20.156 -16.562 1 98.75 16 LYS B C 1
ATOM 1458 O O . LYS B 1 16 ? -3.338 -19.297 -16.016 1 98.75 16 LYS B O 1
ATOM 1463 N N . ASP B 1 17 ? -4 -21.438 -16.234 1 98.19 17 ASP B N 1
ATOM 1464 C CA . ASP B 1 17 ? -2.895 -21.891 -15.398 1 98.19 17 ASP B CA 1
ATOM 1465 C C . ASP B 1 17 ? -1.607 -22.016 -16.203 1 98.19 17 ASP B C 1
ATOM 1467 O O . ASP B 1 17 ? -1.575 -21.656 -17.391 1 98.19 17 ASP B O 1
ATOM 1471 N N . ALA B 1 18 ? -0.529 -22.453 -15.57 1 97 18 ALA B N 1
ATOM 1472 C CA . ALA B 1 18 ? 0.789 -22.484 -16.203 1 97 18 ALA B CA 1
ATOM 1473 C C . ALA B 1 18 ? 0.821 -23.484 -17.359 1 97 18 ALA B C 1
ATOM 1475 O O . ALA B 1 18 ? 1.731 -23.438 -18.188 1 97 18 ALA B O 1
ATOM 1476 N N . LYS B 1 19 ? -0.113 -24.359 -17.438 1 96.88 19 LYS B N 1
ATOM 1477 C CA . LYS B 1 19 ? -0.173 -25.359 -18.484 1 96.88 19 LYS B CA 1
ATOM 1478 C C . LYS B 1 19 ? -1.121 -24.938 -19.609 1 96.88 19 LYS B C 1
ATOM 1480 O O . LYS B 1 19 ? -1.324 -25.672 -20.578 1 96.88 19 LYS B O 1
ATOM 1485 N N . GLY B 1 20 ? -1.789 -23.828 -19.422 1 97.25 20 GLY B N 1
ATOM 1486 C CA . GLY B 1 20 ? -2.662 -23.281 -20.453 1 97.25 20 GLY B CA 1
ATOM 1487 C C . GLY B 1 20 ? -4.113 -23.688 -20.266 1 97.25 20 GLY B C 1
ATOM 1488 O O . GLY B 1 20 ? -4.961 -23.375 -21.109 1 97.25 20 GLY B O 1
ATOM 1489 N N . ASN B 1 21 ? -4.414 -24.344 -19.188 1 98.31 21 ASN B N 1
ATOM 1490 C CA . ASN B 1 21 ? -5.797 -24.734 -18.922 1 98.31 21 ASN B CA 1
ATOM 1491 C C . ASN B 1 21 ? -6.59 -23.562 -18.312 1 98.31 21 ASN B C 1
ATOM 1493 O O . ASN B 1 21 ? -6.055 -22.781 -17.531 1 98.31 21 ASN B O 1
ATOM 1497 N N . ASP B 1 22 ? -7.891 -23.516 -18.656 1 98.62 22 ASP B N 1
ATOM 1498 C CA . ASP B 1 22 ? -8.773 -22.516 -18.078 1 98.62 22 ASP B CA 1
ATOM 1499 C C . ASP B 1 22 ? -9.039 -22.797 -16.609 1 98.62 22 ASP B C 1
ATOM 1501 O O . ASP B 1 22 ? -9.281 -23.953 -16.219 1 98.62 22 ASP B O 1
ATOM 1505 N N . VAL B 1 23 ? -8.891 -21.844 -15.828 1 98.69 23 VAL B N 1
ATOM 1506 C CA . VAL B 1 23 ? -9.25 -21.906 -14.414 1 98.69 23 VAL B CA 1
ATOM 1507 C C . VAL B 1 23 ? -10.273 -20.812 -14.102 1 98.69 23 VAL B C 1
ATOM 1509 O O . VAL B 1 23 ? -9.961 -19.625 -14.18 1 98.69 23 VAL B O 1
ATOM 1512 N N . ASP B 1 24 ? -11.484 -21.219 -13.805 1 98.69 24 ASP B N 1
ATOM 1513 C CA . ASP B 1 24 ? -12.492 -20.297 -13.297 1 98.69 24 ASP B CA 1
ATOM 1514 C C . ASP B 1 24 ? -12.172 -19.859 -11.875 1 98.69 24 ASP B C 1
ATOM 1516 O O . ASP B 1 24 ? -12.078 -20.688 -10.961 1 98.69 24 ASP B O 1
ATOM 1520 N N . LEU B 1 25 ? -12.078 -18.547 -11.633 1 98.75 25 LEU B N 1
ATOM 1521 C CA . LEU B 1 25 ? -11.641 -18.078 -10.328 1 98.75 25 LEU B CA 1
ATOM 1522 C C . LEU B 1 25 ? -12.727 -18.297 -9.281 1 98.75 25 LEU B C 1
ATOM 1524 O O . LEU B 1 25 ? -12.461 -18.188 -8.078 1 98.75 25 LEU B O 1
ATOM 1528 N N . SER B 1 26 ? -13.914 -18.641 -9.703 1 98.5 26 SER B N 1
ATOM 1529 C CA . SER B 1 26 ? -14.984 -18.953 -8.758 1 98.5 26 SER B CA 1
ATOM 1530 C C . SER B 1 26 ? -14.633 -20.156 -7.898 1 98.5 26 SER B C 1
ATOM 1532 O O . SER B 1 26 ? -15.258 -20.391 -6.863 1 98.5 26 SER B O 1
ATOM 1534 N N . VAL B 1 27 ? -13.648 -20.953 -8.312 1 98.56 27 VAL B N 1
ATOM 1535 C CA . VAL B 1 27 ? -13.227 -22.125 -7.531 1 98.56 27 VAL B CA 1
ATOM 1536 C C . VAL B 1 27 ? -12.648 -21.656 -6.191 1 98.56 27 VAL B C 1
ATOM 1538 O O . VAL B 1 27 ? -12.5 -22.469 -5.266 1 98.56 27 VAL B O 1
ATOM 1541 N N . TYR B 1 28 ? -12.312 -20.359 -6.086 1 98.69 28 TYR B N 1
ATOM 1542 C CA . TYR B 1 28 ? -11.703 -19.828 -4.871 1 98.69 28 TYR B CA 1
ATOM 1543 C C . TYR B 1 28 ? -12.734 -19.094 -4.012 1 98.69 28 TYR B C 1
ATOM 1545 O O . TYR B 1 28 ? -12.375 -18.438 -3.037 1 98.69 28 TYR B O 1
ATOM 1553 N N . LYS B 1 29 ? -14.023 -19.156 -4.426 1 98.5 29 LYS B N 1
ATOM 1554 C CA . LYS B 1 29 ? -15.062 -18.484 -3.66 1 98.5 29 LYS B CA 1
ATOM 1555 C C . LYS B 1 29 ? -15 -18.859 -2.184 1 98.5 29 LYS B C 1
ATOM 1557 O O . LYS B 1 29 ? -14.805 -20.031 -1.849 1 98.5 29 LYS B O 1
ATOM 1562 N N . GLY B 1 30 ? -15.133 -17.859 -1.291 1 98.5 30 GLY B N 1
ATOM 1563 C CA . GLY B 1 30 ? -15.102 -18.078 0.146 1 98.5 30 GLY B CA 1
ATOM 1564 C C . GLY B 1 30 ? -13.703 -17.953 0.736 1 98.5 30 GLY B C 1
ATOM 1565 O O . GLY B 1 30 ? -13.539 -17.969 1.958 1 98.5 30 GLY B O 1
ATOM 1566 N N . LYS B 1 31 ? -12.727 -17.797 -0.057 1 98.81 31 LYS B N 1
ATOM 1567 C CA . LYS B 1 31 ? -11.352 -17.641 0.426 1 98.81 31 LYS B CA 1
ATOM 1568 C C . LYS B 1 31 ? -10.914 -16.188 0.372 1 98.81 31 LYS B C 1
ATOM 1570 O O . LYS B 1 31 ? -11.453 -15.398 -0.41 1 98.81 31 LYS B O 1
ATOM 1575 N N . VAL B 1 32 ? -10 -15.844 1.282 1 98.94 32 VAL B N 1
ATOM 1576 C CA . VAL B 1 32 ? -9.219 -14.617 1.147 1 98.94 32 VAL B CA 1
ATOM 1577 C C . VAL B 1 32 ? -8.055 -14.844 0.194 1 98.94 32 VAL B C 1
ATOM 1579 O O . VAL B 1 32 ? -7.309 -15.812 0.333 1 98.94 32 VAL B O 1
ATOM 1582 N N . LEU B 1 33 ? -7.934 -13.953 -0.827 1 98.94 33 LEU B N 1
ATOM 1583 C CA . LEU B 1 33 ? -6.926 -14.172 -1.857 1 98.94 33 LEU B CA 1
ATOM 1584 C C . LEU B 1 33 ? -5.906 -13.047 -1.872 1 98.94 33 LEU B C 1
ATOM 1586 O O . LEU B 1 33 ? -6.262 -11.875 -1.703 1 98.94 33 LEU B O 1
ATOM 1590 N N . LEU B 1 34 ? -4.684 -13.414 -1.945 1 98.94 34 LEU B N 1
ATOM 1591 C CA . LEU B 1 34 ? -3.629 -12.484 -2.32 1 98.94 34 LEU B CA 1
ATOM 1592 C C . LEU B 1 34 ? -3.18 -12.719 -3.76 1 98.94 34 LEU B C 1
ATOM 1594 O O . LEU B 1 34 ? -2.672 -13.797 -4.086 1 98.94 34 LEU B O 1
ATOM 1598 N N . ILE B 1 35 ? -3.418 -11.742 -4.629 1 98.94 35 ILE B N 1
ATOM 1599 C CA . ILE B 1 35 ? -3.057 -11.836 -6.039 1 98.94 35 ILE B CA 1
ATOM 1600 C C . ILE B 1 35 ? -1.819 -10.984 -6.312 1 98.94 35 ILE B C 1
ATOM 1602 O O . ILE B 1 35 ? -1.795 -9.797 -5.996 1 98.94 35 ILE B O 1
ATOM 1606 N N . VAL B 1 36 ? -0.831 -11.625 -6.875 1 98.94 36 VAL B N 1
ATOM 1607 C CA . VAL B 1 36 ? 0.478 -10.977 -6.957 1 98.94 36 VAL B CA 1
ATOM 1608 C C . VAL B 1 36 ? 1.078 -11.211 -8.344 1 98.94 36 VAL B C 1
ATOM 1610 O O . VAL B 1 36 ? 1.073 -12.328 -8.852 1 98.94 36 VAL B O 1
ATOM 1613 N N . ASN B 1 37 ? 1.531 -10.133 -9.023 1 98.94 37 ASN B N 1
ATOM 1614 C CA . ASN B 1 37 ? 2.377 -10.328 -10.195 1 98.94 37 ASN B CA 1
ATOM 1615 C C . ASN B 1 37 ? 3.826 -10.609 -9.797 1 98.94 37 ASN B C 1
ATOM 1617 O O . ASN B 1 37 ? 4.418 -9.852 -9.023 1 98.94 37 ASN B O 1
ATOM 1621 N N . VAL B 1 38 ? 4.402 -11.672 -10.336 1 98.81 38 VAL B N 1
ATOM 1622 C CA . VAL B 1 38 ? 5.684 -12.148 -9.82 1 98.81 38 VAL B CA 1
ATOM 1623 C C . VAL B 1 38 ? 6.723 -12.156 -10.945 1 98.81 38 VAL B C 1
ATOM 1625 O O . VAL B 1 38 ? 6.371 -12.047 -12.125 1 98.81 38 VAL B O 1
ATOM 1628 N N . ALA B 1 39 ? 7.934 -12.25 -10.516 1 98.69 39 ALA B N 1
ATOM 1629 C CA . ALA B 1 39 ? 9.094 -12.344 -11.398 1 98.69 39 ALA B CA 1
ATOM 1630 C C . ALA B 1 39 ? 10.219 -13.133 -10.742 1 98.69 39 ALA B C 1
ATOM 1632 O O . ALA B 1 39 ? 10.406 -13.062 -9.523 1 98.69 39 ALA B O 1
ATOM 1633 N N . SER B 1 40 ? 11.039 -13.82 -11.555 1 97.88 40 SER B N 1
ATOM 1634 C CA . SER B 1 40 ? 12.039 -14.75 -11.047 1 97.88 40 SER B CA 1
ATOM 1635 C C . SER B 1 40 ? 13.406 -14.086 -10.922 1 97.88 40 SER B C 1
ATOM 1637 O O . SER B 1 40 ? 14.266 -14.562 -10.18 1 97.88 40 SER B O 1
ATOM 1639 N N . LYS B 1 41 ? 13.656 -12.945 -11.633 1 97.44 41 LYS B N 1
ATOM 1640 C CA . LYS B 1 41 ? 14.984 -12.336 -11.68 1 97.44 41 LYS B CA 1
ATOM 1641 C C . LYS B 1 41 ? 14.953 -10.914 -11.125 1 97.44 41 LYS B C 1
ATOM 1643 O O . LYS B 1 41 ? 15.695 -10.047 -11.586 1 97.44 41 LYS B O 1
ATOM 1648 N N . CYS B 1 42 ? 14.062 -10.703 -10.305 1 96.88 42 CYS B N 1
ATOM 1649 C CA . CYS B 1 42 ? 13.898 -9.406 -9.656 1 96.88 42 CYS B CA 1
ATOM 1650 C C . CYS B 1 42 ? 14.617 -9.375 -8.312 1 96.88 42 CYS B C 1
ATOM 1652 O O . CYS B 1 42 ? 14.672 -10.383 -7.609 1 96.88 42 CYS B O 1
ATOM 1654 N N . GLY B 1 43 ? 15.203 -8.219 -7.957 1 96.19 43 GLY B N 1
ATOM 1655 C CA . GLY B 1 43 ? 15.812 -8.062 -6.645 1 96.19 43 GLY B CA 1
ATOM 1656 C C . GLY B 1 43 ? 14.852 -8.328 -5.504 1 96.19 43 GLY B C 1
ATOM 1657 O O . GLY B 1 43 ? 15.273 -8.656 -4.395 1 96.19 43 GLY B O 1
ATOM 1658 N N . LEU B 1 44 ? 13.547 -8.266 -5.727 1 97.31 44 LEU B N 1
ATOM 1659 C CA . LEU B 1 44 ? 12.516 -8.469 -4.719 1 97.31 44 LEU B CA 1
ATOM 1660 C C . LEU B 1 44 ? 12.102 -9.938 -4.656 1 97.31 44 LEU B C 1
ATOM 1662 O O . LEU B 1 44 ? 11.312 -10.328 -3.789 1 97.31 44 LEU B O 1
ATOM 1666 N N . THR B 1 45 ? 12.562 -10.75 -5.523 1 98.25 45 THR B N 1
ATOM 1667 C CA . THR B 1 45 ? 12.086 -12.117 -5.695 1 98.25 45 THR B CA 1
ATOM 1668 C C . THR B 1 45 ? 12.289 -12.93 -4.418 1 98.25 45 THR B C 1
ATOM 1670 O O . THR B 1 45 ? 11.336 -13.492 -3.875 1 98.25 45 THR B O 1
ATOM 1673 N N . ASN B 1 46 ? 13.484 -12.906 -3.912 1 97.88 46 ASN B N 1
ATOM 1674 C CA . ASN B 1 46 ? 13.797 -13.773 -2.781 1 97.88 46 ASN B CA 1
ATOM 1675 C C . ASN B 1 46 ? 12.984 -13.406 -1.547 1 97.88 46 ASN B C 1
ATOM 1677 O O . ASN B 1 46 ? 12.344 -14.273 -0.939 1 97.88 46 ASN B O 1
ATOM 1681 N N . SER B 1 47 ? 12.992 -12.156 -1.228 1 97.56 47 SER B N 1
ATOM 1682 C CA . SER B 1 47 ? 12.273 -11.742 -0.023 1 97.56 47 SER B CA 1
ATOM 1683 C C . SER B 1 47 ? 10.773 -11.961 -0.166 1 97.56 47 SER B C 1
ATOM 1685 O O . SER B 1 47 ? 10.125 -12.445 0.762 1 97.56 47 SER B O 1
ATOM 1687 N N . ASN B 1 48 ? 10.227 -11.664 -1.282 1 98.19 48 ASN B N 1
ATOM 1688 C CA . ASN B 1 48 ? 8.789 -11.805 -1.475 1 98.19 48 ASN B CA 1
ATOM 1689 C C . ASN B 1 48 ? 8.359 -13.273 -1.447 1 98.19 48 ASN B C 1
ATOM 1691 O O . ASN B 1 48 ? 7.457 -13.641 -0.693 1 98.19 48 ASN B O 1
ATOM 1695 N N . TYR B 1 49 ? 9.016 -14.133 -2.225 1 98.44 49 TYR B N 1
ATOM 1696 C CA . TYR B 1 49 ? 8.602 -15.531 -2.213 1 98.44 49 TYR B CA 1
ATOM 1697 C C . TYR B 1 49 ? 8.766 -16.141 -0.826 1 98.44 49 TYR B C 1
ATOM 1699 O O . TYR B 1 49 ? 7.934 -16.938 -0.381 1 98.44 49 TYR B O 1
ATOM 1707 N N . THR B 1 50 ? 9.844 -15.812 -0.133 1 98.25 50 THR B N 1
ATOM 1708 C CA . THR B 1 50 ? 10.062 -16.312 1.218 1 98.25 50 THR B CA 1
ATOM 1709 C C . THR B 1 50 ? 8.906 -15.914 2.133 1 98.25 50 THR B C 1
ATOM 1711 O O . THR B 1 50 ? 8.32 -16.766 2.809 1 98.25 50 THR B O 1
ATOM 1714 N N . GLU B 1 51 ? 8.562 -14.68 2.115 1 98.25 51 GLU B N 1
ATOM 1715 C CA . GLU B 1 51 ? 7.523 -14.172 3.012 1 98.25 51 GLU B CA 1
ATOM 1716 C C . GLU B 1 51 ? 6.137 -14.617 2.561 1 98.25 51 GLU B C 1
ATOM 1718 O O . GLU B 1 51 ? 5.266 -14.883 3.389 1 98.25 51 GLU B O 1
ATOM 1723 N N . LEU B 1 52 ? 5.879 -14.672 1.257 1 98.62 52 LEU B N 1
ATOM 1724 C CA . LEU B 1 52 ? 4.621 -15.195 0.743 1 98.62 52 LEU B CA 1
ATOM 1725 C C . LEU B 1 52 ? 4.406 -16.641 1.198 1 98.62 52 LEU B C 1
ATOM 1727 O O . LEU B 1 52 ? 3.301 -17.016 1.601 1 98.62 52 LEU B O 1
ATOM 1731 N N . ASN B 1 53 ? 5.465 -17.391 1.127 1 98.56 53 ASN B N 1
ATOM 1732 C CA . ASN B 1 53 ? 5.383 -18.781 1.576 1 98.56 53 ASN B CA 1
ATOM 1733 C C . ASN B 1 53 ? 5.074 -18.875 3.068 1 98.56 53 ASN B C 1
ATOM 1735 O O . ASN B 1 53 ? 4.305 -19.734 3.498 1 98.56 53 ASN B O 1
ATOM 1739 N N . GLN B 1 54 ? 5.676 -18 3.846 1 98.25 54 GLN B N 1
ATOM 1740 C CA . GLN B 1 54 ? 5.395 -17.969 5.277 1 98.25 54 GLN B CA 1
ATOM 1741 C C . GLN B 1 54 ? 3.92 -17.672 5.539 1 98.25 54 GLN B C 1
ATOM 1743 O O . GLN B 1 54 ? 3.277 -18.359 6.344 1 98.25 54 GLN B O 1
ATOM 1748 N N . LEU B 1 55 ? 3.398 -16.672 4.875 1 98.38 55 LEU B N 1
ATOM 1749 C CA . LEU B 1 55 ? 1.986 -16.344 5.023 1 98.38 55 LEU B CA 1
ATOM 1750 C C . LEU B 1 55 ? 1.102 -17.5 4.594 1 98.38 55 LEU B C 1
ATOM 1752 O O . LEU B 1 55 ? 0.133 -17.844 5.281 1 98.38 55 LEU B O 1
ATOM 1756 N N . TYR B 1 56 ? 1.442 -18.078 3.449 1 98.5 56 TYR B N 1
ATOM 1757 C CA . TYR B 1 56 ? 0.653 -19.188 2.908 1 98.5 56 TYR B CA 1
ATOM 1758 C C . TYR B 1 56 ? 0.619 -20.359 3.879 1 98.5 56 TYR B C 1
ATOM 1760 O O . TYR B 1 56 ? -0.449 -20.906 4.164 1 98.5 56 TYR B O 1
ATOM 1768 N N . GLU B 1 57 ? 1.75 -20.766 4.371 1 97.94 57 GLU B N 1
ATOM 1769 C CA . GLU B 1 57 ? 1.837 -21.891 5.309 1 97.94 57 GLU B CA 1
ATOM 1770 C C . GLU B 1 57 ? 1.015 -21.609 6.566 1 97.94 57 GLU B C 1
ATOM 1772 O O . GLU B 1 57 ? 0.368 -22.516 7.098 1 97.94 57 GLU B O 1
ATOM 1777 N N . LYS B 1 58 ? 1.028 -20.438 6.945 1 97.75 58 LYS B N 1
ATOM 1778 C CA . LYS B 1 58 ? 0.363 -20.062 8.195 1 97.75 58 LYS B CA 1
ATOM 1779 C C . LYS B 1 58 ? -1.153 -20.047 8.023 1 97.75 58 LYS B C 1
ATOM 1781 O O . LYS B 1 58 ? -1.893 -20.391 8.945 1 97.75 58 LYS B O 1
ATOM 1786 N N . TYR B 1 59 ? -1.638 -19.703 6.805 1 98.38 59 TYR B N 1
ATOM 1787 C CA . TYR B 1 59 ? -3.055 -19.359 6.746 1 98.38 59 TYR B CA 1
ATOM 1788 C C . TYR B 1 59 ? -3.768 -20.172 5.672 1 98.38 59 TYR B C 1
ATOM 1790 O O . TYR B 1 59 ? -4.988 -20.078 5.52 1 98.38 59 TYR B O 1
ATOM 1798 N N . LYS B 1 60 ? -3.029 -21.016 4.922 1 97.94 60 LYS B N 1
ATOM 1799 C CA . LYS B 1 60 ? -3.637 -21.766 3.822 1 97.94 60 LYS B CA 1
ATOM 1800 C C . LYS B 1 60 ? -4.805 -22.609 4.312 1 97.94 60 LYS B C 1
ATOM 1802 O O . LYS B 1 60 ? -5.812 -22.75 3.613 1 97.94 60 LYS B O 1
ATOM 1807 N N . ASP B 1 61 ? -4.742 -23.109 5.512 1 98.12 61 ASP B N 1
ATOM 1808 C CA . ASP B 1 61 ? -5.773 -24.016 6.027 1 98.12 61 ASP B CA 1
ATOM 1809 C C . ASP B 1 61 ? -6.914 -23.219 6.664 1 98.12 61 ASP B C 1
ATOM 1811 O O . ASP B 1 61 ? -7.898 -23.812 7.129 1 98.12 61 ASP B O 1
ATOM 1815 N N . GLN B 1 62 ? -6.836 -21.953 6.641 1 98.19 62 GLN B N 1
ATOM 1816 C CA . GLN B 1 62 ? -7.855 -21.094 7.234 1 98.19 62 GLN B CA 1
ATOM 1817 C C . GLN B 1 62 ? -8.617 -20.312 6.16 1 98.19 62 GLN B C 1
ATOM 1819 O O . GLN B 1 62 ? -9.289 -19.328 6.457 1 98.19 62 GLN B O 1
ATOM 1824 N N . GLY B 1 63 ? -8.484 -20.703 4.934 1 98.38 63 GLY B N 1
ATOM 1825 C CA . GLY B 1 63 ? -9.242 -20.094 3.859 1 98.38 63 GLY B CA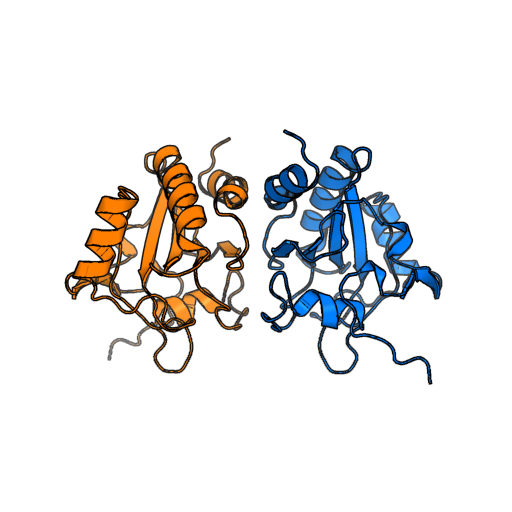 1
ATOM 1826 C C . GLY B 1 63 ? -8.461 -19.016 3.131 1 98.38 63 GLY B C 1
ATOM 1827 O O . GLY B 1 63 ? -9.047 -18.078 2.588 1 98.38 63 GLY B O 1
ATOM 1828 N N . PHE B 1 64 ? -7.156 -19.109 3.188 1 98.81 64 PHE B N 1
ATOM 1829 C CA . PHE B 1 64 ? -6.281 -18.172 2.506 1 98.81 64 PHE B CA 1
ATOM 1830 C C . PHE B 1 64 ? -5.602 -18.828 1.311 1 98.81 64 PHE B C 1
ATOM 1832 O O . PHE B 1 64 ? -5.164 -19.969 1.393 1 98.81 64 PHE B O 1
ATOM 1839 N N . GLU B 1 65 ? -5.562 -18.125 0.161 1 98.88 65 GLU B N 1
ATOM 1840 C CA . GLU B 1 65 ? -4.867 -18.594 -1.031 1 98.88 65 GLU B CA 1
ATOM 1841 C C . GLU B 1 65 ? -4.066 -17.469 -1.686 1 98.88 65 GLU B C 1
ATOM 1843 O O . GLU B 1 65 ? -4.43 -16.297 -1.577 1 98.88 65 GLU B O 1
ATOM 1848 N N . ILE B 1 66 ? -2.959 -17.797 -2.256 1 98.88 66 ILE B N 1
ATOM 1849 C 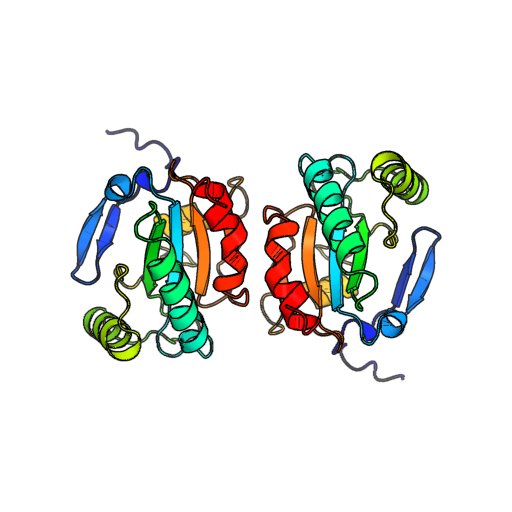CA . ILE B 1 66 ? -2.152 -16.875 -3.045 1 98.88 66 ILE B CA 1
ATOM 1850 C C . ILE B 1 66 ? -2.213 -17.266 -4.52 1 98.88 66 ILE B C 1
ATOM 1852 O O . ILE B 1 66 ? -2.096 -18.438 -4.859 1 98.88 66 ILE B O 1
ATOM 1856 N N . LEU B 1 67 ? -2.514 -16.344 -5.379 1 98.88 67 LEU B N 1
ATOM 1857 C CA . LEU B 1 67 ? -2.486 -16.531 -6.824 1 98.88 67 LEU B CA 1
ATOM 1858 C C . LEU B 1 67 ? -1.376 -15.695 -7.457 1 98.88 67 LEU B C 1
ATOM 1860 O O . LEU B 1 67 ? -1.445 -14.461 -7.465 1 98.88 67 LEU B O 1
ATOM 1864 N N . ALA B 1 68 ? -0.413 -16.406 -7.961 1 98.81 68 ALA B N 1
ATOM 1865 C CA . ALA B 1 68 ? 0.753 -15.727 -8.516 1 98.81 68 ALA B CA 1
ATOM 1866 C C . ALA B 1 68 ? 0.693 -15.703 -10.047 1 98.81 68 ALA B C 1
ATOM 1868 O O . ALA B 1 68 ? 0.488 -16.734 -10.68 1 98.81 68 ALA B O 1
ATOM 1869 N N . PHE B 1 69 ? 0.872 -14.539 -10.586 1 98.94 69 PHE B N 1
ATOM 1870 C CA . PHE B 1 69 ? 0.855 -14.352 -12.031 1 98.94 69 PHE B CA 1
ATOM 1871 C C . PHE B 1 69 ? 2.197 -13.828 -12.523 1 98.94 69 PHE B C 1
ATOM 1873 O O . PHE B 1 69 ? 2.508 -12.648 -12.344 1 98.94 69 PHE B O 1
ATOM 1880 N N . PRO B 1 70 ? 2.973 -14.664 -13.156 1 98.88 70 PRO B N 1
ATOM 1881 C CA . PRO B 1 70 ? 4.219 -14.164 -13.734 1 98.88 70 PRO B CA 1
ATOM 1882 C C . PRO B 1 70 ? 3.992 -13.031 -14.742 1 98.88 70 PRO B C 1
ATOM 1884 O O . PRO B 1 70 ? 3.004 -13.047 -15.477 1 98.88 70 PRO B O 1
ATOM 1887 N N . CYS B 1 71 ? 4.852 -12.094 -14.75 1 98.88 71 CYS B N 1
ATOM 1888 C CA . CYS B 1 71 ? 4.793 -10.938 -15.641 1 98.88 71 CYS B CA 1
ATOM 1889 C C . CYS B 1 71 ? 6.191 -10.484 -16.031 1 98.88 71 CYS B C 1
ATOM 1891 O O . CYS B 1 71 ? 7.07 -10.344 -15.188 1 98.88 71 CYS B O 1
ATOM 1893 N N . ASN B 1 72 ? 6.383 -10.188 -17.312 1 98.75 72 ASN B N 1
ATOM 1894 C CA . ASN B 1 72 ? 7.719 -9.852 -17.797 1 98.75 72 ASN B CA 1
ATOM 1895 C C . ASN B 1 72 ? 7.82 -8.375 -18.172 1 98.75 72 ASN B C 1
ATOM 1897 O O . ASN B 1 72 ? 8.773 -7.961 -18.828 1 98.75 72 ASN B O 1
ATOM 1901 N N . GLN B 1 73 ? 6.914 -7.578 -17.766 1 98.44 73 GLN B N 1
ATOM 1902 C CA . GLN B 1 73 ? 6.824 -6.195 -18.219 1 98.44 73 GLN B CA 1
ATOM 1903 C C . GLN B 1 73 ? 7.82 -5.305 -17.484 1 98.44 73 GLN B C 1
ATOM 1905 O O . GLN B 1 73 ? 8.078 -4.176 -17.906 1 98.44 73 GLN B O 1
ATOM 1910 N N . PHE B 1 74 ? 8.336 -5.77 -16.391 1 98 74 PHE B N 1
ATOM 1911 C CA . PHE B 1 74 ? 9.18 -4.918 -15.547 1 98 74 PHE B CA 1
ATOM 1912 C C . PHE B 1 74 ? 10.625 -5.383 -15.586 1 98 74 PHE B C 1
ATOM 1914 O O . PHE B 1 74 ? 10.992 -6.363 -14.93 1 98 74 PHE B O 1
ATOM 1921 N N . GLY B 1 75 ? 11.414 -4.688 -16.359 1 97.12 75 GLY B N 1
ATOM 1922 C CA . GLY B 1 75 ? 12.836 -4.973 -16.484 1 97.12 75 GLY B CA 1
ATOM 1923 C C . GLY B 1 75 ? 13.117 -6.309 -17.141 1 97.12 75 GLY B C 1
ATOM 1924 O O . GLY B 1 75 ? 14.219 -6.852 -17 1 97.12 75 GLY B O 1
ATOM 1925 N N . ALA B 1 76 ? 12.062 -6.93 -17.781 1 98.19 76 ALA B N 1
ATOM 1926 C CA . ALA B 1 76 ? 12.18 -8.25 -18.391 1 98.19 76 ALA B CA 1
ATOM 1927 C C . ALA B 1 76 ? 12.711 -9.273 -17.375 1 98.19 76 ALA B C 1
ATOM 1929 O O . ALA B 1 76 ? 13.602 -10.062 -17.703 1 98.19 76 ALA B O 1
ATOM 1930 N N . GLN B 1 77 ? 12.18 -9.172 -16.219 1 98.38 77 GLN B N 1
ATOM 1931 C CA . GLN B 1 77 ? 12.742 -9.961 -15.133 1 98.38 77 GLN B CA 1
ATOM 1932 C C . GLN B 1 77 ? 12.008 -11.289 -14.977 1 98.38 77 GLN B C 1
ATOM 1934 O O . GLN B 1 77 ? 12.172 -11.992 -13.977 1 98.38 77 GLN B O 1
ATOM 1939 N N . GLU B 1 78 ? 11.18 -11.625 -15.867 1 98.62 78 GLU B N 1
ATOM 1940 C CA . GLU B 1 78 ? 10.516 -12.922 -15.969 1 98.62 78 GLU B CA 1
ATOM 1941 C C . GLU B 1 78 ? 10.547 -13.445 -17.406 1 98.62 78 GLU B C 1
ATOM 1943 O O . GLU B 1 78 ? 9.5 -13.734 -17.984 1 98.62 78 GLU B O 1
ATOM 1948 N N . PRO B 1 79 ? 11.719 -13.711 -17.891 1 98.06 79 PRO B N 1
ATOM 1949 C CA . PRO B 1 79 ? 11.859 -14.055 -19.312 1 98.06 79 PRO B CA 1
ATOM 1950 C C . PRO B 1 79 ? 11.508 -15.508 -19.609 1 98.06 79 PRO B C 1
ATOM 1952 O O . PRO B 1 79 ? 11.312 -15.875 -20.766 1 98.06 79 PRO B O 1
ATOM 1955 N N . GLY B 1 80 ? 11.453 -16.422 -18.578 1 97.62 80 GLY B N 1
ATOM 1956 C CA . GLY B 1 80 ? 11.289 -17.859 -18.781 1 97.62 80 GLY B CA 1
ATOM 1957 C C . GLY B 1 80 ? 9.898 -18.234 -19.234 1 97.62 80 GLY B C 1
ATOM 1958 O O . GLY B 1 80 ? 8.969 -17.422 -19.172 1 97.62 80 GLY B O 1
ATOM 1959 N N . SER B 1 81 ? 9.828 -19.5 -19.75 1 98 81 SER B N 1
ATOM 1960 C CA . SER B 1 81 ? 8.523 -20.094 -20.031 1 98 81 SER B CA 1
ATOM 1961 C C . SER B 1 81 ? 7.766 -20.406 -18.75 1 98 81 SER B C 1
ATOM 1963 O O . SER B 1 81 ? 8.344 -20.406 -17.672 1 98 81 SER B O 1
ATOM 1965 N N . ASN B 1 82 ? 6.457 -20.641 -18.953 1 98.06 82 ASN B N 1
ATOM 1966 C CA . ASN B 1 82 ? 5.656 -21.047 -17.797 1 98.06 82 ASN B CA 1
ATOM 1967 C C . ASN B 1 82 ? 6.277 -22.234 -17.078 1 98.06 82 ASN B C 1
ATOM 1969 O O . ASN B 1 82 ? 6.32 -22.266 -15.844 1 98.06 82 ASN B O 1
ATOM 1973 N N . GLU B 1 83 ? 6.73 -23.188 -17.859 1 96.5 83 GLU B N 1
ATOM 1974 C CA . GLU B 1 83 ? 7.355 -24.391 -17.297 1 96.5 83 GLU B CA 1
ATOM 1975 C C . GLU B 1 83 ? 8.609 -24.031 -16.5 1 96.5 83 GLU B C 1
ATOM 1977 O O . GLU B 1 83 ? 8.82 -24.531 -15.398 1 96.5 83 GLU B O 1
ATOM 1982 N N . GLU B 1 84 ? 9.414 -23.188 -17.047 1 97.06 84 GLU B N 1
ATOM 1983 C CA . GLU B 1 84 ? 10.641 -22.766 -16.391 1 97.06 84 GLU B CA 1
ATOM 1984 C C . GLU B 1 84 ? 10.328 -21.984 -15.102 1 97.06 84 GLU B C 1
ATOM 1986 O O . GLU B 1 84 ? 11.016 -22.156 -14.094 1 97.06 84 GLU B O 1
ATOM 1991 N N . ILE B 1 85 ? 9.32 -21.125 -15.125 1 97.38 85 ILE B N 1
ATOM 1992 C CA . ILE B 1 85 ? 8.938 -20.312 -13.977 1 97.38 85 ILE B CA 1
ATOM 1993 C C . ILE B 1 85 ? 8.414 -21.203 -12.859 1 97.38 85 ILE B C 1
ATOM 1995 O O . ILE B 1 85 ? 8.805 -21.062 -11.695 1 97.38 85 ILE B O 1
ATOM 1999 N N . GLU B 1 86 ? 7.551 -22.141 -13.219 1 95.69 86 GLU B N 1
ATOM 2000 C CA . GLU B 1 86 ? 7.035 -23.078 -12.227 1 95.69 86 GLU B CA 1
ATOM 2001 C C . GLU B 1 86 ? 8.164 -23.875 -11.57 1 95.69 86 GLU B C 1
ATOM 2003 O O . GLU B 1 86 ? 8.172 -24.047 -10.352 1 95.69 86 GLU B O 1
ATOM 2008 N N . GLU B 1 87 ? 9.023 -24.359 -12.398 1 93.62 87 GLU B N 1
ATOM 2009 C CA . GLU B 1 87 ? 10.156 -25.125 -11.875 1 93.62 87 GLU B CA 1
ATOM 2010 C C . GLU B 1 87 ? 11 -24.266 -10.93 1 93.62 87 GLU B C 1
ATOM 2012 O O . GLU B 1 87 ? 11.406 -24.734 -9.867 1 93.62 87 GLU B O 1
ATOM 2017 N N . PHE B 1 88 ? 11.266 -23.094 -11.289 1 94.44 88 PHE B N 1
ATOM 2018 C CA . PHE B 1 88 ? 12.047 -22.188 -10.477 1 94.44 88 PHE B CA 1
ATOM 2019 C C . PHE B 1 88 ? 11.398 -21.984 -9.109 1 94.44 88 PHE B C 1
ATOM 2021 O O . PHE B 1 88 ? 12.055 -22.141 -8.078 1 94.44 88 PHE B O 1
ATOM 2028 N N . VAL B 1 89 ? 10.117 -21.672 -9.109 1 93.88 89 VAL B N 1
ATOM 2029 C CA . VAL B 1 89 ? 9.391 -21.344 -7.891 1 93.88 89 VAL B CA 1
ATOM 2030 C C . VAL B 1 89 ? 9.25 -22.578 -7.016 1 93.88 89 VAL B C 1
ATOM 2032 O O . VAL B 1 89 ? 9.445 -22.516 -5.801 1 93.88 89 VAL B O 1
ATOM 2035 N N . CYS B 1 90 ? 8.984 -23.703 -7.641 1 89.5 90 CYS B N 1
ATOM 2036 C CA . CYS B 1 90 ? 8.789 -24.953 -6.91 1 89.5 90 CYS B CA 1
ATOM 2037 C C . CYS B 1 90 ? 10.102 -25.469 -6.34 1 89.5 90 CYS B C 1
ATOM 2039 O O . CYS B 1 90 ? 10.141 -25.984 -5.223 1 89.5 90 CYS B O 1
ATOM 2041 N N . THR B 1 91 ? 11.102 -25.359 -7.031 1 90.81 91 THR B N 1
ATOM 2042 C CA . THR B 1 91 ? 12.383 -25.922 -6.605 1 90.81 91 THR B CA 1
ATOM 2043 C C . THR B 1 91 ? 13.086 -24.984 -5.633 1 90.81 91 THR B C 1
ATOM 2045 O O . THR B 1 91 ? 13.578 -25.406 -4.586 1 90.81 91 THR B O 1
ATOM 2048 N N . ARG B 1 92 ? 13.07 -23.781 -5.922 1 91.5 92 ARG B N 1
ATOM 2049 C CA . ARG B 1 92 ? 13.836 -22.828 -5.129 1 91.5 92 ARG B CA 1
ATOM 2050 C C . ARG B 1 92 ? 13.094 -22.453 -3.848 1 91.5 92 ARG B C 1
ATOM 2052 O O . ARG B 1 92 ? 13.703 -22.281 -2.795 1 91.5 92 ARG B O 1
ATOM 2059 N N . PHE B 1 93 ? 11.805 -22.344 -3.963 1 93.94 93 PHE B N 1
ATOM 2060 C CA . PHE B 1 93 ? 11.07 -21.812 -2.824 1 93.94 93 PHE B CA 1
ATOM 2061 C C . PHE B 1 93 ? 10.078 -22.844 -2.285 1 93.94 93 PHE B C 1
ATOM 2063 O O . PHE B 1 93 ? 9.484 -22.641 -1.225 1 93.94 93 PHE B O 1
ATOM 2070 N N . LYS B 1 94 ? 9.891 -23.922 -2.994 1 93.69 94 LYS B N 1
ATOM 2071 C CA . LYS B 1 94 ? 8.953 -24.969 -2.6 1 93.69 94 LYS B CA 1
ATOM 2072 C C . LYS B 1 94 ? 7.559 -24.391 -2.357 1 93.69 94 LYS B C 1
ATOM 2074 O O . LYS B 1 94 ? 6.887 -24.766 -1.394 1 93.69 94 LYS B O 1
ATOM 2079 N N . SER B 1 95 ? 7.25 -23.391 -3.17 1 93.94 95 SER B N 1
ATOM 2080 C CA . SER B 1 95 ? 5.934 -22.781 -3.045 1 93.94 95 SER B CA 1
ATOM 2081 C C . SER B 1 95 ? 4.828 -23.75 -3.434 1 93.94 95 SER B C 1
ATOM 2083 O O . SER B 1 95 ? 4.957 -24.484 -4.414 1 93.94 95 SER B O 1
ATOM 2085 N N . GLU B 1 96 ? 3.76 -23.688 -2.637 1 94.69 96 GLU B N 1
ATOM 2086 C CA . GLU B 1 96 ? 2.654 -24.625 -2.867 1 94.69 96 GLU B CA 1
ATOM 2087 C C . GLU B 1 96 ? 1.452 -23.906 -3.477 1 94.69 96 GLU B C 1
ATOM 2089 O O . GLU B 1 96 ? 0.495 -24.547 -3.912 1 94.69 96 GLU B O 1
ATOM 2094 N N . PHE B 1 97 ? 1.488 -22.625 -3.465 1 97 97 PHE B N 1
ATOM 2095 C CA . PHE B 1 97 ? 0.367 -21.922 -4.066 1 97 97 PHE B CA 1
ATOM 2096 C C . PHE B 1 97 ? 0.481 -21.922 -5.586 1 97 97 PHE B C 1
ATOM 2098 O O . PHE B 1 97 ? 1.568 -22.109 -6.133 1 97 97 PHE B O 1
ATOM 2105 N N . PRO B 1 98 ? -0.613 -21.75 -6.309 1 97.25 98 PRO B N 1
ATOM 2106 C CA . PRO B 1 98 ? -0.61 -21.875 -7.766 1 97.25 98 PRO B CA 1
ATOM 2107 C C . PRO B 1 98 ? 0.154 -20.75 -8.453 1 97.25 98 PRO B C 1
ATOM 2109 O O . PRO B 1 98 ? 0.06 -19.594 -8.039 1 97.25 98 PRO B O 1
ATOM 2112 N N . ILE B 1 99 ? 0.907 -21.125 -9.438 1 97.81 99 ILE B N 1
ATOM 2113 C CA . ILE B 1 99 ? 1.499 -20.234 -10.422 1 97.81 99 ILE B CA 1
ATOM 2114 C C . ILE B 1 99 ? 0.7 -20.297 -11.719 1 97.81 99 ILE B C 1
ATOM 2116 O O . ILE B 1 99 ? 0.498 -21.375 -12.281 1 97.81 99 ILE B O 1
ATOM 2120 N N . PHE B 1 100 ? 0.242 -19.141 -12.188 1 98.75 100 PHE B N 1
ATOM 2121 C CA . PHE B 1 100 ? -0.609 -19.094 -13.367 1 98.75 100 PHE B CA 1
ATOM 2122 C C . PHE B 1 100 ? 0.202 -18.719 -14.602 1 98.75 100 PHE B C 1
ATOM 2124 O O . PHE B 1 100 ? 1.435 -18.688 -14.555 1 98.75 100 PHE B O 1
ATOM 2131 N N . ASP B 1 101 ? -0.478 -18.625 -15.734 1 98.69 101 ASP B N 1
ATOM 2132 C CA . ASP B 1 101 ? 0.142 -18.25 -17 1 98.69 101 ASP B CA 1
ATOM 2133 C C . ASP B 1 101 ? 0.785 -16.859 -16.906 1 98.69 101 ASP B C 1
ATOM 2135 O O . ASP B 1 101 ? 0.295 -15.992 -16.172 1 98.69 101 ASP B O 1
ATOM 2139 N N . LYS B 1 102 ? 1.906 -16.719 -17.609 1 98.81 102 LYS B N 1
ATOM 2140 C CA . LYS B 1 102 ? 2.531 -15.398 -17.719 1 98.81 102 LYS B CA 1
ATOM 2141 C C . LYS B 1 102 ? 1.607 -14.406 -18.406 1 98.81 102 LYS B C 1
ATOM 2143 O O . LYS B 1 102 ? 1.053 -14.711 -19.469 1 98.81 102 LYS B O 1
ATOM 2148 N N . ILE B 1 103 ? 1.436 -13.219 -17.812 1 98.88 103 ILE B N 1
ATOM 2149 C CA . ILE B 1 103 ? 0.492 -12.258 -18.375 1 98.88 103 ILE B CA 1
ATOM 2150 C C . ILE B 1 103 ? 1.114 -10.859 -18.359 1 98.88 103 ILE B C 1
ATOM 2152 O O . ILE B 1 103 ? 2.193 -10.664 -17.797 1 98.88 103 ILE B O 1
ATOM 2156 N N . GLU B 1 104 ? 0.507 -9.953 -19.078 1 98.81 104 GLU B N 1
ATOM 2157 C CA . GLU B 1 104 ? 0.769 -8.516 -18.938 1 98.81 104 GLU B CA 1
ATOM 2158 C C . GLU B 1 104 ? -0.206 -7.867 -17.969 1 98.81 104 GLU B C 1
ATOM 2160 O O . GLU B 1 104 ? -1.396 -8.188 -17.969 1 98.81 104 GLU B O 1
ATOM 2165 N N . VAL B 1 105 ? 0.31 -6.988 -17.094 1 98.75 105 VAL B N 1
ATOM 2166 C CA . VAL B 1 105 ? -0.547 -6.41 -16.062 1 98.75 105 VAL B CA 1
ATOM 2167 C C . VAL B 1 105 ? -0.816 -4.941 -16.391 1 98.75 105 VAL B C 1
ATOM 2169 O O . VAL B 1 105 ? -1.694 -4.32 -15.781 1 98.75 105 VAL B O 1
ATOM 2172 N N . ASN B 1 106 ? -0.068 -4.336 -17.25 1 98.38 106 ASN B N 1
ATOM 2173 C CA . ASN B 1 106 ? -0.26 -2.963 -17.719 1 98.38 106 ASN B CA 1
ATOM 2174 C C . ASN B 1 106 ? -0.434 -2.896 -19.234 1 98.38 106 ASN B C 1
ATOM 2176 O O . ASN B 1 106 ? -0.107 -3.848 -19.938 1 98.38 106 ASN B O 1
ATOM 2180 N N . GLY B 1 107 ? -1.012 -1.731 -19.703 1 97.75 107 GLY B N 1
ATOM 2181 C CA . GLY B 1 107 ? -1.097 -1.467 -21.141 1 97.75 107 GLY B CA 1
ATOM 2182 C C . GLY B 1 107 ? -2.301 -2.115 -21.797 1 97.75 107 GLY B C 1
ATOM 2183 O O . GLY B 1 107 ? -3.166 -2.668 -21.109 1 97.75 107 GLY B O 1
ATOM 2184 N N . ASP B 1 108 ? -2.355 -2.088 -23.078 1 97.38 108 ASP B N 1
ATOM 2185 C CA . ASP B 1 108 ? -3.51 -2.512 -23.875 1 97.38 108 ASP B CA 1
ATOM 2186 C C . ASP B 1 108 ? -3.717 -4.02 -23.781 1 97.38 108 ASP B C 1
ATOM 2188 O O . ASP B 1 108 ? -4.848 -4.504 -23.875 1 97.38 108 ASP B O 1
ATOM 2192 N N . ASN B 1 109 ? -2.646 -4.707 -23.578 1 97.94 109 ASN B N 1
ATOM 2193 C CA . ASN B 1 109 ? -2.727 -6.164 -23.547 1 97.94 109 ASN B CA 1
ATOM 2194 C C . ASN B 1 109 ? -2.809 -6.695 -22.125 1 97.94 109 ASN B C 1
ATOM 2196 O O . ASN B 1 109 ? -2.627 -7.891 -21.891 1 97.94 109 ASN B O 1
ATOM 2200 N N . SER B 1 110 ? -3.049 -5.828 -21.234 1 98.38 110 SER B N 1
ATOM 2201 C CA . SER B 1 110 ? -3.201 -6.242 -19.844 1 98.38 110 SER B CA 1
ATOM 2202 C C . SER B 1 110 ? -4.277 -7.312 -19.703 1 98.38 110 SER B C 1
ATOM 2204 O O . SER B 1 110 ? -5.348 -7.211 -20.312 1 98.38 110 SER B O 1
ATOM 2206 N N . ALA B 1 111 ? -4.008 -8.336 -18.922 1 98.69 111 ALA B N 1
ATOM 2207 C CA . ALA B 1 111 ? -5.012 -9.359 -18.641 1 98.69 111 ALA B CA 1
ATOM 2208 C C . ALA B 1 111 ? -6.277 -8.734 -18.062 1 98.69 111 ALA B C 1
ATOM 2210 O O . ALA B 1 111 ? -6.203 -7.82 -17.234 1 98.69 111 ALA B O 1
ATOM 2211 N N . PRO B 1 112 ? -7.469 -9.234 -18.438 1 98.25 112 PRO B N 1
ATOM 2212 C CA . PRO B 1 112 ? -8.734 -8.688 -17.922 1 98.25 112 PRO B CA 1
ATOM 2213 C C . PRO B 1 112 ? -8.797 -8.656 -16.406 1 98.25 112 PRO B C 1
ATOM 2215 O O . PRO B 1 112 ? -9.281 -7.676 -15.828 1 98.25 112 PRO B O 1
ATOM 2218 N N . LEU B 1 113 ? -8.297 -9.672 -15.758 1 98.69 113 LEU B N 1
ATOM 2219 C CA . LEU B 1 113 ? -8.281 -9.695 -14.305 1 98.69 113 LEU B CA 1
ATOM 2220 C C . LEU B 1 113 ? -7.547 -8.484 -13.742 1 98.69 113 LEU B C 1
ATOM 2222 O O . LEU B 1 113 ? -8.016 -7.84 -12.805 1 98.69 113 LEU B O 1
ATOM 2226 N N . TYR B 1 114 ? -6.371 -8.156 -14.289 1 98.62 114 TYR B N 1
ATOM 2227 C CA . TYR B 1 114 ? -5.562 -7.062 -13.758 1 98.62 114 TYR B CA 1
ATOM 2228 C C . TYR B 1 114 ? -6.168 -5.711 -14.109 1 98.62 114 TYR B C 1
ATOM 2230 O O . TYR B 1 114 ? -5.98 -4.73 -13.391 1 98.62 114 TYR B O 1
ATOM 2238 N N . LYS B 1 115 ? -6.879 -5.605 -15.266 1 97.5 115 LYS B N 1
ATOM 2239 C CA . LYS B 1 115 ? -7.652 -4.395 -15.516 1 97.5 115 LYS B CA 1
ATOM 2240 C C . LYS B 1 115 ? -8.68 -4.164 -14.406 1 97.5 115 LYS B C 1
ATOM 2242 O O . LYS B 1 115 ? -8.844 -3.035 -13.93 1 97.5 115 LYS B O 1
ATOM 2247 N N . PHE B 1 116 ? -9.312 -5.273 -14 1 97.81 116 PHE B N 1
ATOM 2248 C CA . PHE B 1 116 ? -10.297 -5.207 -12.93 1 97.81 116 PHE B CA 1
ATOM 2249 C C . PHE B 1 116 ? -9.625 -4.887 -11.602 1 97.81 116 PHE B C 1
ATOM 2251 O O . PHE B 1 116 ? -10.078 -4.008 -10.859 1 97.81 116 PHE B O 1
ATOM 2258 N N . LEU B 1 117 ? -8.523 -5.559 -11.234 1 98.38 117 LEU B N 1
ATOM 2259 C CA . LEU B 1 117 ? -7.82 -5.383 -9.969 1 98.38 117 LEU B CA 1
ATOM 2260 C C . LEU B 1 117 ? -7.34 -3.943 -9.812 1 98.38 117 LEU B C 1
ATOM 2262 O O . LEU B 1 117 ? -7.434 -3.371 -8.719 1 98.38 117 LEU B O 1
ATOM 2266 N N . LYS B 1 118 ? -6.832 -3.352 -10.867 1 97.06 118 LYS B N 1
ATOM 2267 C CA . LYS B 1 118 ? -6.227 -2.023 -10.805 1 97.06 118 LYS B CA 1
ATOM 2268 C C . LYS B 1 118 ? -7.277 -0.958 -10.508 1 97.06 118 LYS B C 1
ATOM 2270 O O . LYS B 1 118 ? -6.941 0.155 -10.094 1 97.06 118 LYS B O 1
ATOM 2275 N N . LEU B 1 119 ? -8.586 -1.294 -10.633 1 95.12 119 LEU B N 1
ATOM 2276 C CA . LEU B 1 119 ? -9.625 -0.355 -10.234 1 95.12 119 LEU B CA 1
ATOM 2277 C C . LEU B 1 119 ? -9.648 -0.172 -8.727 1 95.12 119 LEU B C 1
ATOM 2279 O O . LEU B 1 119 ? -10.086 0.869 -8.227 1 95.12 119 LEU B O 1
ATOM 2283 N N . GLY B 1 120 ? -9.211 -1.203 -8.016 1 93.69 120 GLY B N 1
ATOM 2284 C CA . GLY B 1 120 ? -9.023 -1.102 -6.574 1 93.69 120 GLY B CA 1
ATOM 2285 C C . GLY B 1 120 ? -10.32 -1.237 -5.793 1 93.69 120 GLY B C 1
ATOM 2286 O O . GLY B 1 120 ? -11.359 -1.571 -6.359 1 93.69 120 GLY B O 1
ATOM 2287 N N . LYS B 1 121 ? -10.18 -1.052 -4.395 1 91.19 121 LYS B N 1
ATOM 2288 C CA . LYS B 1 121 ? -11.25 -1.298 -3.432 1 91.19 121 LYS B CA 1
ATOM 2289 C C . LYS B 1 121 ? -12.492 -0.472 -3.764 1 91.19 121 LYS B C 1
ATOM 2291 O O . LYS B 1 121 ? -13.617 -0.952 -3.627 1 91.19 121 LYS B O 1
ATOM 2296 N N . TRP B 1 122 ? -12.281 0.652 -4.324 1 89.5 122 TRP B N 1
ATOM 2297 C CA . TRP B 1 122 ? -13.414 1.533 -4.586 1 89.5 122 TRP B CA 1
ATOM 2298 C C . TRP B 1 122 ? -13.68 1.653 -6.086 1 89.5 122 TRP B C 1
ATOM 2300 O O . TRP B 1 122 ? -14.586 2.373 -6.508 1 89.5 122 TRP B O 1
ATOM 2310 N N . GLY B 1 123 ? -12.953 0.961 -6.789 1 89.88 123 GLY B N 1
ATOM 2311 C CA . GLY B 1 123 ? -13.234 0.809 -8.211 1 89.88 123 GLY B CA 1
ATOM 2312 C C . GLY B 1 123 ? -12.828 2.016 -9.031 1 89.88 123 GLY B C 1
ATOM 2313 O O . GLY B 1 123 ? -13.25 2.166 -10.18 1 89.88 123 GLY B O 1
ATOM 2314 N N . PHE B 1 124 ? -12.031 2.889 -8.375 1 84.88 124 PHE B N 1
ATOM 2315 C CA . PHE B 1 124 ? -11.766 4.082 -9.172 1 84.88 124 PHE B CA 1
ATOM 2316 C C . PHE B 1 124 ? -10.273 4.414 -9.156 1 84.88 124 PHE B C 1
ATOM 2318 O O . PHE B 1 124 ? -9.859 5.449 -9.688 1 84.88 124 PHE B O 1
ATOM 2325 N N . PHE B 1 125 ? -9.523 3.4 -8.406 1 82.44 125 PHE B N 1
ATOM 2326 C CA . PHE B 1 125 ? -8.086 3.611 -8.508 1 82.44 125 PHE B CA 1
ATOM 2327 C C . PHE B 1 125 ? -7.543 3.061 -9.82 1 82.44 125 PHE B C 1
ATOM 2329 O O . PHE B 1 125 ? -7.703 1.874 -10.117 1 82.44 125 PHE B O 1
ATOM 2336 N N . GLY B 1 126 ? -7.176 3.785 -10.852 1 85.69 126 GLY B N 1
ATOM 2337 C CA . GLY B 1 126 ? -6.816 3.334 -12.188 1 85.69 126 GLY B CA 1
ATOM 2338 C C . GLY B 1 126 ? -5.32 3.385 -12.453 1 85.69 126 GLY B C 1
ATOM 2339 O O . GLY B 1 126 ? -4.879 3.203 -13.586 1 85.69 126 GLY B O 1
ATOM 2340 N N . ASP B 1 127 ? -4.57 3.457 -11.414 1 91.88 127 ASP B N 1
ATOM 2341 C CA . ASP B 1 127 ? -3.139 3.615 -11.664 1 91.88 127 ASP B CA 1
ATOM 2342 C C . ASP B 1 127 ? -2.508 2.293 -12.094 1 91.88 127 ASP B C 1
ATOM 2344 O O . ASP B 1 127 ? -2.977 1.22 -11.711 1 91.88 127 ASP B O 1
ATOM 2348 N N . ASP B 1 128 ? -1.498 2.385 -12.828 1 95.69 128 ASP B N 1
ATOM 2349 C CA . ASP B 1 128 ? -0.751 1.229 -13.312 1 95.69 128 ASP B CA 1
ATOM 2350 C C . ASP B 1 128 ? -0.002 0.538 -12.18 1 95.69 128 ASP B C 1
ATOM 2352 O O . ASP B 1 128 ? 0.175 1.114 -11.102 1 95.69 128 ASP B O 1
ATOM 2356 N N . ILE B 1 129 ? 0.285 -0.742 -12.43 1 97.25 129 ILE B N 1
ATOM 2357 C CA . ILE B 1 129 ? 1.228 -1.465 -11.586 1 97.25 129 ILE B CA 1
ATOM 2358 C C . ILE B 1 129 ? 2.635 -0.904 -11.781 1 97.25 129 ILE B C 1
ATOM 2360 O O . ILE B 1 129 ? 3.049 -0.637 -12.914 1 97.25 129 ILE B O 1
ATOM 2364 N N . GLN B 1 130 ? 3.336 -0.701 -10.68 1 96.12 130 GLN B N 1
ATOM 2365 C CA . GLN B 1 130 ? 4.562 0.088 -10.742 1 96.12 130 GLN B CA 1
ATOM 2366 C C . GLN B 1 130 ? 5.777 -0.804 -10.977 1 96.12 130 GLN B C 1
ATOM 2368 O O . GLN B 1 130 ? 6.793 -0.354 -11.508 1 96.12 130 GLN B O 1
ATOM 2373 N N . TRP B 1 131 ? 5.73 -2.059 -10.602 1 97.62 131 TRP B N 1
ATOM 2374 C CA . TRP B 1 131 ? 6.855 -2.984 -10.625 1 97.62 131 TRP B CA 1
ATOM 2375 C C . TRP B 1 131 ? 6.398 -4.41 -10.336 1 97.62 131 TRP B C 1
ATOM 2377 O O . TRP B 1 131 ? 5.195 -4.684 -10.289 1 97.62 131 TRP B O 1
ATOM 2387 N N . ASN B 1 132 ? 7.395 -5.305 -10.242 1 98.12 132 ASN B N 1
ATOM 2388 C CA . ASN B 1 132 ? 7.086 -6.656 -9.781 1 98.12 132 ASN B CA 1
ATOM 2389 C C . ASN B 1 132 ? 6.684 -6.664 -8.312 1 98.12 132 ASN B C 1
ATOM 2391 O O . ASN B 1 132 ? 7.16 -5.84 -7.527 1 98.12 132 ASN B O 1
ATOM 2395 N N . PHE B 1 133 ? 5.688 -7.637 -8.039 1 98.5 133 PHE B N 1
ATOM 2396 C CA . PHE B 1 133 ? 5.289 -7.984 -6.676 1 98.5 133 PHE B CA 1
ATOM 2397 C C . PHE B 1 133 ? 4.367 -6.922 -6.094 1 98.5 133 PHE B C 1
ATOM 2399 O O . PHE B 1 133 ? 4.414 -6.645 -4.891 1 98.5 133 PHE B O 1
ATOM 2406 N N . SER B 1 134 ? 3.662 -6.207 -6.969 1 98.06 134 SER B N 1
ATOM 2407 C CA . SER B 1 134 ? 2.455 -5.559 -6.469 1 98.06 134 SER B CA 1
ATOM 2408 C C . SER B 1 134 ? 1.431 -6.586 -5.996 1 98.06 134 SER B C 1
ATOM 2410 O O . SER B 1 134 ? 1.354 -7.688 -6.543 1 98.06 134 SER B O 1
ATOM 2412 N N . LYS B 1 135 ? 0.706 -6.273 -4.957 1 98.56 135 LYS B N 1
ATOM 2413 C CA . LYS B 1 135 ? -0.193 -7.25 -4.352 1 98.56 135 LYS B CA 1
ATOM 2414 C C . LYS B 1 135 ? -1.597 -6.676 -4.184 1 98.56 135 LYS B C 1
ATOM 2416 O O . LYS B 1 135 ? -1.757 -5.504 -3.838 1 98.56 135 LYS B O 1
ATOM 2421 N N . PHE B 1 136 ? -2.551 -7.484 -4.484 1 98.81 136 PHE B N 1
ATOM 2422 C CA . PHE B 1 136 ? -3.951 -7.18 -4.215 1 98.81 136 PHE B CA 1
ATOM 2423 C C . PHE B 1 136 ? -4.531 -8.156 -3.203 1 98.81 136 PHE B C 1
ATOM 2425 O O . PHE B 1 136 ? -4.418 -9.375 -3.373 1 98.81 136 PHE B O 1
ATOM 2432 N N . LEU B 1 137 ? -5.082 -7.648 -2.121 1 98.81 137 LEU B N 1
ATOM 2433 C CA . LEU B 1 137 ? -5.832 -8.461 -1.169 1 98.81 137 LEU B CA 1
ATOM 2434 C C . LEU B 1 137 ? -7.316 -8.484 -1.522 1 98.81 137 LEU B C 1
ATOM 2436 O O . LEU B 1 137 ? -7.926 -7.43 -1.716 1 98.81 137 LEU B O 1
ATOM 2440 N N . VAL B 1 138 ? -7.848 -9.68 -1.708 1 98.81 138 VAL B N 1
ATOM 2441 C CA . VAL B 1 138 ? -9.234 -9.883 -2.115 1 98.81 138 VAL B CA 1
ATOM 2442 C C . VAL B 1 138 ? -10 -10.594 -1.007 1 98.81 138 VAL B C 1
ATOM 2444 O O . VAL B 1 138 ? -9.508 -11.57 -0.429 1 98.81 138 VAL B O 1
ATOM 2447 N N . ASP B 1 139 ? -11.188 -10.133 -0.712 1 98.69 139 ASP B N 1
ATOM 2448 C CA . ASP B 1 139 ? -11.945 -10.703 0.401 1 98.69 139 ASP B CA 1
ATOM 2449 C C . ASP B 1 139 ? -12.711 -11.945 -0.035 1 98.69 139 ASP B C 1
ATOM 2451 O O . ASP B 1 139 ? -12.609 -12.375 -1.188 1 98.69 139 ASP B O 1
ATOM 2455 N N . LYS B 1 140 ? -13.469 -12.57 0.852 1 98.62 140 LYS B N 1
ATOM 2456 C CA . LYS B 1 140 ? -14.156 -13.844 0.642 1 98.62 140 LYS B CA 1
ATOM 2457 C C . LYS B 1 140 ? -15.25 -13.711 -0.414 1 98.62 140 LYS B C 1
ATOM 2459 O O . LYS B 1 140 ? -15.695 -14.719 -0.976 1 98.62 140 LYS B O 1
ATOM 2464 N N . ASP B 1 141 ? -15.68 -12.531 -0.687 1 98.38 141 ASP B N 1
ATOM 2465 C CA . ASP B 1 141 ? -16.734 -12.281 -1.664 1 98.38 141 ASP B CA 1
ATOM 2466 C C . ASP B 1 141 ? -16.156 -11.961 -3.035 1 98.38 141 ASP B C 1
ATOM 2468 O O . ASP B 1 141 ? -16.891 -11.664 -3.979 1 98.38 141 ASP B O 1
ATOM 2472 N N . GLY B 1 142 ? -14.836 -11.969 -3.123 1 98.5 142 GLY B N 1
ATOM 2473 C CA . GLY B 1 142 ? -14.18 -11.75 -4.402 1 98.5 142 GLY B CA 1
ATOM 2474 C C . GLY B 1 142 ? -13.977 -10.281 -4.727 1 98.5 142 GLY B C 1
ATOM 2475 O O . GLY B 1 142 ? -13.742 -9.922 -5.883 1 98.5 142 GLY B O 1
ATOM 2476 N N . LYS B 1 143 ? -14.102 -9.43 -3.73 1 98.25 143 LYS B N 1
ATOM 2477 C CA . LYS B 1 143 ? -13.914 -7.996 -3.92 1 98.25 143 LYS B CA 1
ATOM 2478 C C . LYS 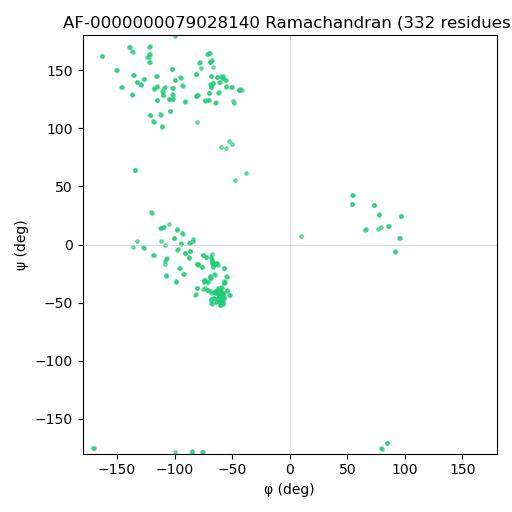B 1 143 ? -12.523 -7.559 -3.473 1 98.25 143 LYS B C 1
ATOM 2480 O O . LYS B 1 143 ? -12.008 -8.039 -2.463 1 98.25 143 LYS B O 1
ATOM 2485 N N . VAL B 1 144 ? -11.945 -6.613 -4.258 1 98.25 144 VAL B N 1
ATOM 2486 C CA . VAL B 1 144 ? -10.656 -6.062 -3.871 1 98.25 144 VAL B CA 1
ATOM 2487 C C . VAL B 1 144 ? -10.789 -5.305 -2.551 1 98.25 144 VAL B C 1
ATOM 2489 O O . VAL B 1 144 ? -11.594 -4.375 -2.438 1 98.25 144 VAL B O 1
ATOM 2492 N N . ALA B 1 145 ? -9.984 -5.762 -1.597 1 97.81 145 ALA B N 1
ATOM 2493 C CA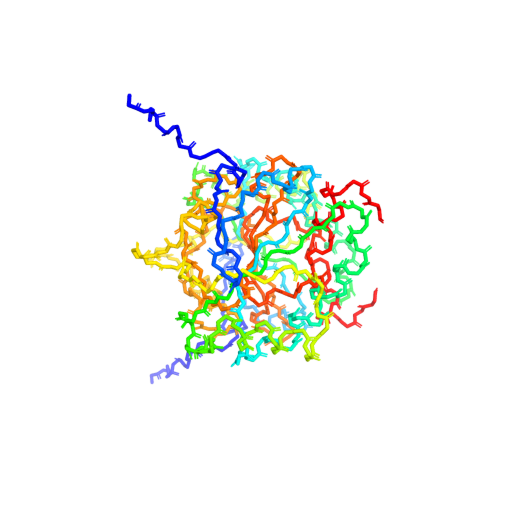 . ALA B 1 145 ? -10.016 -5.152 -0.27 1 97.81 145 ALA B CA 1
ATOM 2494 C C . ALA B 1 145 ? -8.883 -4.148 -0.097 1 97.81 145 ALA B C 1
ATOM 2496 O O . ALA B 1 145 ? -9.008 -3.182 0.656 1 97.81 145 ALA B O 1
ATOM 2497 N N . ASP B 1 146 ? -7.773 -4.434 -0.75 1 97.56 146 ASP B N 1
ATOM 2498 C CA . ASP B 1 146 ? -6.621 -3.549 -0.646 1 97.56 146 ASP B CA 1
ATOM 2499 C C . ASP B 1 146 ? -5.621 -3.812 -1.77 1 97.56 146 ASP B C 1
ATOM 2501 O O . ASP B 1 146 ? -5.695 -4.844 -2.443 1 97.56 146 ASP B O 1
ATOM 2505 N N . ARG B 1 147 ? -4.766 -2.865 -1.973 1 97.5 147 ARG B N 1
ATOM 2506 C CA . ARG B 1 147 ? -3.646 -2.928 -2.91 1 97.5 147 ARG B CA 1
ATOM 2507 C C . ARG B 1 147 ? -2.355 -2.453 -2.254 1 97.5 147 ARG B C 1
ATOM 2509 O O . ARG B 1 147 ? -2.365 -1.506 -1.464 1 97.5 147 ARG B O 1
ATOM 2516 N N . TYR B 1 148 ? -1.273 -3.125 -2.537 1 97.19 148 TYR B N 1
ATOM 2517 C CA . TYR B 1 148 ? 0.011 -2.799 -1.929 1 97.19 148 TYR B CA 1
ATOM 2518 C C . TYR B 1 148 ? 1.08 -2.584 -2.994 1 97.19 148 TYR B C 1
ATOM 2520 O O . TYR B 1 148 ? 1.112 -3.293 -4.004 1 97.19 148 TYR B O 1
ATOM 2528 N N . TYR B 1 149 ? 1.938 -1.601 -2.705 1 96.5 149 TYR B N 1
ATOM 2529 C CA . TYR B 1 149 ? 3.049 -1.318 -3.605 1 96.5 149 TYR B CA 1
ATOM 2530 C C . TYR B 1 149 ? 4.059 -2.459 -3.602 1 96.5 149 TYR B C 1
ATOM 2532 O O . TYR B 1 149 ? 4.125 -3.232 -2.645 1 96.5 149 TYR B O 1
ATOM 2540 N N . PRO B 1 150 ? 4.879 -2.566 -4.66 1 97.25 150 PRO B N 1
ATOM 2541 C CA . PRO B 1 150 ? 5.887 -3.619 -4.777 1 97.25 150 PRO B CA 1
ATOM 2542 C C . PRO B 1 150 ? 6.844 -3.658 -3.586 1 97.25 150 PRO B C 1
ATOM 2544 O O . PRO B 1 150 ? 7.328 -4.73 -3.211 1 97.25 150 PRO B O 1
ATOM 2547 N N . THR B 1 151 ? 7.074 -2.578 -2.924 1 95.31 151 THR B N 1
ATOM 2548 C CA . THR B 1 151 ? 8.102 -2.457 -1.896 1 95.31 151 THR B CA 1
ATOM 2549 C C . THR B 1 151 ? 7.555 -2.877 -0.534 1 95.31 151 THR B C 1
ATOM 2551 O O . THR B 1 151 ? 8.312 -3.029 0.425 1 95.31 151 THR B O 1
ATOM 2554 N N . THR B 1 152 ? 6.23 -3.051 -0.44 1 96.81 152 THR B N 1
ATOM 2555 C CA . THR B 1 152 ? 5.629 -3.445 0.83 1 96.81 152 THR B CA 1
ATOM 2556 C C . THR B 1 152 ? 5.922 -4.914 1.134 1 96.81 152 THR B C 1
ATOM 2558 O O . THR B 1 152 ? 5.613 -5.793 0.326 1 96.81 152 THR B O 1
ATOM 2561 N N . ALA B 1 153 ? 6.512 -5.152 2.266 1 96.81 153 ALA B N 1
ATOM 2562 C CA . ALA B 1 153 ? 6.82 -6.52 2.668 1 96.81 153 ALA B CA 1
ATOM 2563 C C . ALA B 1 153 ? 5.551 -7.359 2.775 1 96.81 153 ALA B C 1
ATOM 2565 O O . ALA B 1 153 ? 4.527 -6.891 3.277 1 96.81 153 ALA B O 1
ATOM 2566 N N . ALA B 1 154 ? 5.66 -8.594 2.326 1 97.81 154 ALA B N 1
ATOM 2567 C CA . ALA B 1 154 ? 4.492 -9.469 2.367 1 97.81 154 ALA B CA 1
ATOM 2568 C C . ALA B 1 154 ? 4.023 -9.695 3.801 1 97.81 154 ALA B C 1
ATOM 2570 O O . ALA B 1 154 ? 2.818 -9.727 4.066 1 97.81 154 ALA B O 1
ATOM 2571 N N . LEU B 1 155 ? 4.914 -9.805 4.711 1 97 155 LEU B N 1
ATOM 2572 C CA . LEU B 1 155 ? 4.547 -10.062 6.098 1 97 155 LEU B CA 1
ATOM 2573 C C . LEU B 1 155 ? 3.773 -8.883 6.684 1 97 155 LEU B C 1
ATOM 2575 O O . LEU B 1 155 ? 3.018 -9.047 7.645 1 97 155 LEU B O 1
ATOM 2579 N N . SER B 1 156 ? 3.984 -7.703 6.148 1 96.62 156 SER B N 1
ATOM 2580 C CA . SER B 1 156 ? 3.26 -6.523 6.613 1 96.62 156 SER B CA 1
ATOM 2581 C C . SER B 1 156 ? 1.779 -6.609 6.254 1 96.62 156 SER B C 1
ATOM 2583 O O . SER B 1 156 ? 0.966 -5.84 6.77 1 96.62 156 SER B O 1
ATOM 2585 N N . LEU B 1 157 ? 1.377 -7.52 5.441 1 97.94 157 LEU B N 1
ATOM 2586 C CA . LEU B 1 157 ? -0.002 -7.664 4.984 1 97.94 157 LEU B CA 1
ATOM 2587 C C . LEU B 1 157 ? -0.81 -8.516 5.957 1 97.94 157 LEU B C 1
ATOM 2589 O O . LEU B 1 157 ? -2.025 -8.656 5.805 1 97.94 157 LEU B O 1
ATOM 2593 N N . GLU B 1 158 ? -0.158 -9.055 6.938 1 97.38 158 GLU B N 1
ATOM 2594 C CA . GLU B 1 158 ? -0.77 -10.07 7.793 1 97.38 158 GLU B CA 1
ATOM 2595 C C . GLU B 1 158 ? -2.002 -9.523 8.508 1 97.38 158 GLU B C 1
ATOM 2597 O O . GLU B 1 158 ? -3.01 -10.219 8.641 1 97.38 158 GLU B O 1
ATOM 2602 N N . HIS B 1 159 ? -1.933 -8.273 8.969 1 96.25 159 HIS B N 1
ATOM 2603 C CA . HIS B 1 159 ? -3.078 -7.688 9.656 1 96.25 159 HIS B CA 1
ATOM 2604 C C . HIS B 1 159 ? -4.316 -7.699 8.758 1 96.25 159 HIS B C 1
ATOM 2606 O O . HIS B 1 159 ? -5.406 -8.07 9.211 1 96.25 159 HIS B O 1
ATOM 2612 N N . GLY B 1 160 ? -4.121 -7.285 7.535 1 97.25 160 GLY B N 1
ATOM 2613 C CA . GLY B 1 160 ? -5.23 -7.297 6.598 1 97.25 160 GLY B CA 1
ATOM 2614 C C . GLY B 1 160 ? -5.762 -8.688 6.324 1 97.25 160 GLY B C 1
ATOM 2615 O O . GLY B 1 160 ? -6.977 -8.898 6.266 1 97.25 160 GLY B O 1
ATOM 2616 N N . ILE B 1 161 ? -4.859 -9.617 6.188 1 98.5 161 ILE B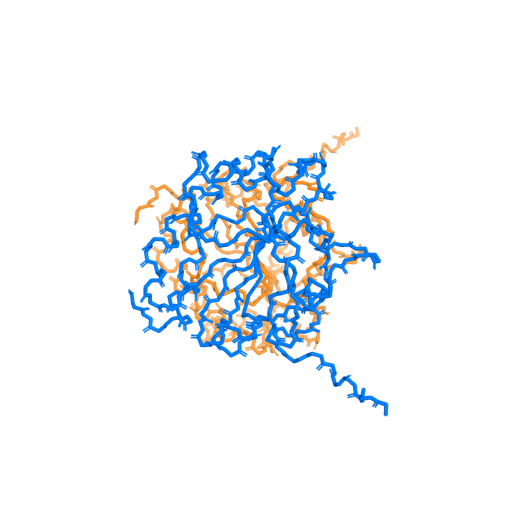 N 1
ATOM 2617 C CA . ILE B 1 161 ? -5.23 -11 5.93 1 98.5 161 ILE B CA 1
ATOM 2618 C C . ILE B 1 161 ? -6.031 -11.547 7.113 1 98.5 161 ILE B C 1
ATOM 2620 O O . ILE B 1 161 ? -7.117 -12.102 6.93 1 98.5 161 ILE B O 1
ATOM 2624 N N . LYS B 1 162 ? -5.547 -11.32 8.328 1 98.19 162 LYS B N 1
ATOM 2625 C CA . LYS B 1 162 ? -6.219 -11.797 9.531 1 98.19 162 LYS B CA 1
ATOM 2626 C C . LYS B 1 162 ? -7.605 -11.172 9.672 1 98.19 162 LYS B C 1
ATOM 2628 O O . LYS B 1 162 ? -8.562 -11.852 10.039 1 98.19 162 LYS B O 1
ATOM 2633 N N . THR B 1 163 ? -7.629 -9.945 9.398 1 97.44 163 THR B N 1
ATOM 2634 C CA . THR B 1 163 ? -8.898 -9.234 9.5 1 97.44 163 THR B CA 1
ATOM 2635 C C . THR B 1 163 ? -9.938 -9.844 8.57 1 97.44 163 THR B C 1
ATOM 2637 O O . THR B 1 163 ? -11.07 -10.109 8.992 1 97.44 163 THR B O 1
ATOM 2640 N N . LEU B 1 164 ? -9.578 -10.117 7.355 1 98.19 164 LEU B N 1
ATOM 2641 C CA . LEU B 1 164 ? -10.516 -10.656 6.379 1 98.19 164 LEU B CA 1
ATOM 2642 C C . LEU B 1 164 ? -10.875 -12.109 6.703 1 98.19 164 LEU B C 1
ATOM 2644 O O . LEU B 1 164 ? -11.984 -12.555 6.418 1 98.19 164 LEU B O 1
ATOM 2648 N N . LEU B 1 165 ? -9.891 -12.828 7.285 1 98.44 165 LEU B N 1
ATOM 2649 C CA . LEU B 1 165 ? -10.109 -14.219 7.652 1 98.44 165 LEU B CA 1
ATOM 2650 C C . LEU B 1 165 ? -10.953 -14.32 8.914 1 98.44 165 LEU B C 1
ATOM 2652 O O . LEU B 1 165 ? -11.523 -15.375 9.203 1 98.44 165 LEU B O 1
ATOM 2656 N N . GLY B 1 166 ? -11.039 -13.242 9.711 1 96.56 166 GLY B N 1
ATOM 2657 C CA . GLY B 1 166 ? -11.75 -13.258 10.984 1 96.56 166 GLY B CA 1
ATOM 2658 C C . GLY B 1 166 ? -11.016 -14.023 12.062 1 96.56 166 GLY B C 1
ATOM 2659 O O . GLY B 1 166 ? -11.641 -14.711 12.875 1 96.56 166 GLY B O 1
ATOM 2660 N N . VAL B 1 167 ? -9.703 -13.891 11.914 1 91.06 167 VAL B N 1
ATOM 2661 C CA . VAL B 1 167 ? -8.898 -14.602 12.906 1 91.06 167 VAL B CA 1
ATOM 2662 C C . VAL B 1 167 ? -8 -13.609 13.648 1 91.06 167 VAL B C 1
ATOM 2664 O O . VAL B 1 167 ? -7.816 -12.477 13.203 1 91.06 167 VAL B O 1
ATOM 2667 N N . SER B 1 168 ? -7.5 -13.961 14.969 1 79.56 168 SER B N 1
ATOM 2668 C CA . SER B 1 168 ? -6.637 -13.109 15.781 1 79.56 168 SER B CA 1
ATOM 2669 C C . SER B 1 168 ? -5.168 -13.484 15.609 1 79.56 168 SER B C 1
ATOM 2671 O O . SER B 1 168 ? -4.848 -14.648 15.367 1 79.56 168 SER B O 1
#